Protein AF-A0A956CQ37-F1 (afdb_monomer)

Radius of gyration: 19.85 Å; Cα contacts (8 Å, |Δi|>4): 697; chains: 1; bounding box: 48×37×59 Å

Nearest PDB structures (foldseek):
  6czt-assembly1_A  TM=6.271E-01  e=1.672E-01  Pseudomonas aeruginosa PAO1
  7p20-assembly1_A  TM=7.559E-01  e=1.426E+00  Juniperus ashei
  7pmw-assembly1_A  TM=6.276E-01  e=2.369E+00  Homo sapiens
  5a9d-assembly1_B  TM=5.301E-01  e=2.652E+00  Mus musculus
  6lsd-assembly1_A  TM=3.015E-01  e=2.968E+00  Homo sapiens

pLDDT: mean 85.2, std 11.0, range [43.44, 96.75]

Foldseek 3Di:
DQVVLQFQDWDKWKKWKWWKWFAADVLLADPVPAPDTLIWIWIWTDAQFKIKIATGAQSALAFSLKMWMDGPPAAIWIQAPVAIDGDDALCLLQVSFLHDDDPVLQFDKDFAFDDLVQQAGRQLVLLSVSCSNSSHGSVVCCVVCVSHHHTQWMDGQRMIIGTPDIDIDIGGSNVGDRDRPDRDDHDDGCLPDWSDDLVSQLVLDDDDPPFDWFKEKEFECDRTWKFKAWNSHGTHIARHGGIDIGTNHGWFKIFIFIATSNNHGQGRTDIDTPVDYYYRD

Mean predicted aligned error: 6.73 Å

Solvent-accessible surface area (backbone atoms only — not comparable to full-atom values): 14679 Å² total; per-residue (Å²): 130,50,68,93,27,67,46,72,58,73,37,74,28,39,40,33,32,25,47,32,36,53,51,73,56,70,85,50,32,63,77,91,73,42,95,58,72,44,51,24,40,39,39,33,44,34,34,91,55,28,31,33,37,36,41,37,57,59,50,50,86,56,47,57,59,25,36,40,23,34,29,79,90,49,52,43,23,41,27,47,98,92,41,39,38,79,31,60,87,28,42,48,25,21,67,64,30,50,31,88,73,54,79,94,63,49,35,62,76,49,73,39,62,43,59,78,95,51,35,56,64,53,8,52,59,54,36,32,51,54,21,21,52,37,44,33,58,46,71,81,42,38,84,71,18,69,68,26,8,57,54,41,31,39,32,46,43,31,37,36,34,37,54,76,45,78,42,85,46,71,40,43,30,45,77,45,42,58,45,49,71,82,53,72,80,84,51,87,56,70,83,79,58,54,48,50,54,60,70,54,45,47,57,77,50,96,69,65,98,82,60,57,65,26,38,38,41,38,33,27,70,36,77,36,25,32,36,38,24,52,64,40,28,68,38,36,65,30,50,49,68,33,69,50,76,50,64,48,31,53,54,44,78,42,41,41,25,28,24,31,76,44,57,50,72,62,33,72,56,40,84,45,51,31,60,38,77,47,76,40,100

Sequence (281 aa):
IDDAYAGDHPVPVRRLVYRVTLHMPPGFGDA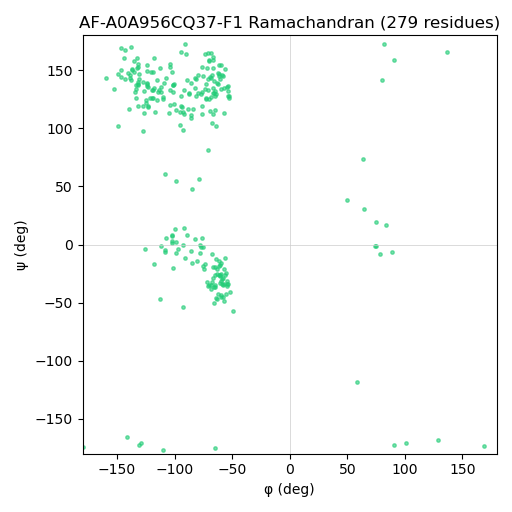AGSLTRATAELYIDVSDERLRARFDGPGWPVSAANQVRIGSRTGAYVFDAMGGRPYAAGQLASWFFGGSVKARHLPPLGVVPPPDAERSGPGALVCALLAEWAGQPREALAHRCDRGGSPLRFRIGPWRGERTADVAEQLPRHELRADHLEPPIRTPSPRDALIVTHTTLARLRKTRADAEFGALDAKNATDARALLTINGTPVRWLDPGEGAVISGLPKGGYSIGAMRPFGNPVRPPRYVVVPGAFVID

Secondary structure (DSSP, 8-state):
--GGG-S--EEEEEEEEEEEEE---GGG--TTT-S---EEEEEEEE-SSEEEEEEESTTSSS-TT-EEEEESSS-EEEEETTEEEEE-TT-HHHHHHTSPPPGGGPPPEEEEPPPGGG--SSHHHHHHHHHHHTT--THHHHHHHTT-S--SEEEETTEEEEEEEEEEEEEEGGGG--SSSSPPP-----TT--SS-HHHHHHSS---TTPPEEEEEEEE-SSS-EEEEETTEEEEEE-TT-EEEEEEEESEEEEEEEE-TTS-EEEEEEEEEESEEEEE-

Structure (mmCIF, N/CA/C/O backbone):
data_AF-A0A956CQ37-F1
#
_entry.id   AF-A0A956CQ37-F1
#
loop_
_atom_site.group_PDB
_atom_site.id
_atom_site.type_symbol
_atom_site.label_atom_id
_atom_site.label_alt_id
_atom_site.label_comp_id
_atom_site.label_asym_id
_atom_site.label_entity_id
_atom_site.label_seq_id
_atom_site.pdbx_PDB_ins_code
_atom_site.Cartn_x
_atom_site.Cartn_y
_atom_site.Cartn_z
_atom_site.occupancy
_atom_site.B_iso_or_equiv
_atom_site.auth_seq_id
_atom_site.auth_comp_id
_atom_site.auth_asym_id
_atom_site.auth_atom_id
_atom_site.pdbx_PDB_model_num
ATOM 1 N N . ILE A 1 1 ? -0.971 7.699 -25.957 1.00 70.56 1 ILE A N 1
ATOM 2 C CA . ILE A 1 1 ? -1.440 6.371 -26.401 1.00 70.56 1 ILE A CA 1
ATOM 3 C C . ILE A 1 1 ? -0.174 5.575 -26.706 1.00 70.56 1 ILE A C 1
ATOM 5 O O . ILE A 1 1 ? 0.678 6.119 -27.397 1.00 70.56 1 ILE A O 1
ATOM 9 N N . ASP A 1 2 ? 0.029 4.418 -26.071 1.00 76.38 2 ASP A N 1
ATOM 10 C CA . ASP A 1 2 ? 1.270 3.616 -26.105 1.00 76.38 2 ASP A CA 1
ATOM 11 C C . ASP A 1 2 ? 1.154 2.460 -27.121 1.00 76.38 2 ASP A C 1
ATOM 13 O O . ASP A 1 2 ? 1.346 1.293 -26.783 1.00 76.38 2 ASP A O 1
ATOM 17 N N . ASP A 1 3 ? 0.815 2.781 -28.377 1.00 78.81 3 ASP A N 1
ATOM 18 C CA . ASP A 1 3 ? 0.536 1.792 -29.440 1.00 78.81 3 ASP A CA 1
ATOM 19 C C . ASP A 1 3 ? 1.728 0.876 -29.739 1.00 78.81 3 ASP A C 1
ATOM 21 O O . ASP A 1 3 ? 1.560 -0.276 -30.137 1.00 78.81 3 ASP A O 1
ATOM 25 N N . ALA A 1 4 ? 2.950 1.352 -29.473 1.00 80.50 4 ALA A N 1
ATOM 26 C CA . ALA A 1 4 ? 4.163 0.548 -29.582 1.00 80.50 4 ALA A CA 1
ATOM 27 C C . ALA A 1 4 ? 4.099 -0.720 -28.715 1.00 80.50 4 ALA A C 1
ATOM 29 O O . ALA A 1 4 ? 4.753 -1.713 -29.038 1.00 80.50 4 ALA A O 1
ATOM 30 N N . TYR A 1 5 ? 3.313 -0.699 -27.636 1.00 81.38 5 TYR A N 1
ATOM 31 C CA . TYR A 1 5 ? 3.144 -1.810 -26.713 1.00 81.38 5 TYR A CA 1
ATOM 32 C C . TYR A 1 5 ? 1.837 -2.594 -26.914 1.00 81.38 5 TYR A C 1
ATOM 34 O O . TYR A 1 5 ? 1.584 -3.490 -26.130 1.00 81.38 5 TYR A O 1
ATOM 42 N N . ALA A 1 6 ? 1.037 -2.351 -27.958 1.00 81.50 6 ALA A N 1
ATOM 43 C CA . ALA A 1 6 ? -0.265 -3.015 -28.148 1.00 81.50 6 ALA A CA 1
ATOM 44 C C . ALA A 1 6 ? -0.209 -4.489 -28.627 1.00 81.50 6 ALA A C 1
ATOM 46 O O . ALA A 1 6 ? -1.250 -5.114 -28.799 1.00 81.50 6 ALA A O 1
ATOM 47 N N . GLY A 1 7 ? 0.981 -5.043 -28.881 1.00 82.88 7 GLY A N 1
ATOM 48 C CA . GLY A 1 7 ? 1.153 -6.398 -29.427 1.00 82.88 7 GLY A CA 1
ATOM 49 C C . GLY A 1 7 ? 1.266 -7.512 -28.378 1.00 82.88 7 GLY A C 1
ATOM 50 O O . GLY A 1 7 ? 1.583 -7.266 -27.215 1.00 82.88 7 GLY A O 1
ATOM 51 N N . ASP A 1 8 ? 1.090 -8.758 -28.822 1.00 86.81 8 ASP A N 1
ATOM 52 C CA . ASP A 1 8 ? 1.211 -9.968 -27.986 1.00 86.81 8 ASP A CA 1
ATOM 53 C C . ASP A 1 8 ? 2.606 -10.594 -27.990 1.00 86.81 8 ASP A C 1
ATOM 55 O O . ASP A 1 8 ? 2.841 -11.610 -27.334 1.00 86.81 8 ASP A O 1
ATOM 59 N N . HIS A 1 9 ? 3.554 -10.020 -28.732 1.00 89.56 9 HIS A N 1
ATOM 60 C CA . HIS A 1 9 ? 4.891 -10.592 -28.804 1.00 89.56 9 HIS A CA 1
ATOM 61 C C . HIS A 1 9 ? 5.559 -10.597 -27.423 1.00 89.56 9 HIS A C 1
ATOM 63 O O . HIS A 1 9 ? 5.440 -9.619 -26.677 1.00 89.56 9 HIS A O 1
ATOM 69 N N . PRO A 1 10 ? 6.258 -11.692 -27.077 1.00 91.88 10 PRO A N 1
ATOM 70 C CA . PRO A 1 10 ? 6.888 -11.830 -25.778 1.00 91.88 10 PRO A CA 1
ATOM 71 C C . PRO A 1 10 ? 8.030 -10.822 -25.626 1.00 91.88 10 PRO A C 1
ATOM 73 O O . PRO A 1 10 ? 8.848 -10.639 -26.531 1.00 91.88 10 PRO A O 1
ATOM 76 N N . VAL A 1 11 ? 8.077 -10.172 -24.467 1.00 92.31 11 VAL A N 1
ATOM 77 C CA . VAL A 1 11 ? 9.128 -9.237 -24.068 1.00 92.31 11 VAL A CA 1
ATOM 78 C C . VAL A 1 11 ? 9.808 -9.769 -22.810 1.00 92.31 11 VAL A C 1
ATOM 80 O O . VAL A 1 11 ? 9.109 -10.139 -21.858 1.00 92.31 11 VAL A O 1
ATOM 83 N N . PRO A 1 12 ? 11.154 -9.782 -22.770 1.00 92.75 12 PRO A N 1
ATOM 84 C CA . PRO A 1 12 ? 11.876 -10.205 -21.585 1.00 92.75 12 PRO A CA 1
ATOM 85 C C . PRO A 1 12 ? 11.625 -9.222 -20.442 1.00 92.75 12 PRO A C 1
ATOM 87 O O . PRO A 1 12 ? 11.778 -8.007 -20.589 1.00 92.75 12 PRO A O 1
ATOM 90 N N . VAL A 1 13 ? 11.271 -9.764 -19.283 1.00 93.88 13 VAL A N 1
ATOM 91 C CA . VAL A 1 13 ? 11.070 -9.007 -18.050 1.00 93.88 13 VAL A CA 1
ATOM 92 C C . VAL A 1 13 ? 11.787 -9.667 -16.882 1.00 93.88 13 VAL A C 1
ATOM 94 O O . VAL A 1 13 ? 12.090 -10.862 -16.884 1.00 93.88 13 VAL A O 1
ATOM 97 N N . ARG A 1 14 ? 12.018 -8.879 -15.838 1.00 93.62 14 ARG A N 1
ATOM 98 C CA . ARG A 1 14 ? 12.311 -9.367 -14.494 1.00 93.62 14 ARG A CA 1
ATOM 99 C C . ARG A 1 14 ? 11.037 -9.272 -13.666 1.00 93.62 14 ARG A C 1
ATOM 101 O O . ARG A 1 14 ? 10.493 -8.180 -13.503 1.00 93.62 14 ARG A O 1
ATOM 108 N N . ARG A 1 15 ? 10.568 -10.399 -13.138 1.00 95.06 15 ARG A N 1
ATOM 109 C CA . ARG A 1 15 ? 9.509 -10.455 -12.131 1.00 95.06 15 ARG A CA 1
ATOM 110 C C . ARG A 1 15 ? 10.139 -10.435 -10.747 1.00 95.06 15 ARG A C 1
ATOM 112 O O . ARG A 1 15 ? 10.787 -11.391 -10.326 1.00 95.06 15 ARG A O 1
ATOM 119 N N . LEU A 1 16 ? 9.920 -9.342 -10.035 1.00 95.25 16 LEU A N 1
ATOM 120 C CA . LEU A 1 16 ? 10.337 -9.155 -8.655 1.00 95.25 16 LEU A CA 1
ATOM 121 C C . LEU A 1 16 ? 9.138 -9.379 -7.743 1.00 95.25 16 LEU A C 1
ATOM 123 O O . LEU A 1 16 ? 8.044 -8.879 -8.013 1.00 95.25 16 LEU A O 1
ATOM 127 N N . VAL A 1 17 ? 9.363 -10.064 -6.630 1.00 96.25 17 VAL A N 1
ATOM 128 C CA . VAL A 1 17 ? 8.378 -10.167 -5.552 1.00 96.25 17 VAL A CA 1
ATOM 129 C C . VAL A 1 17 ? 8.994 -9.582 -4.298 1.00 96.25 17 VAL A C 1
ATOM 131 O O . VAL A 1 17 ? 10.086 -9.979 -3.890 1.00 96.25 17 VAL A O 1
ATOM 134 N N . TYR A 1 18 ? 8.296 -8.625 -3.696 1.00 96.69 18 TYR A N 1
ATOM 135 C CA . TYR A 1 18 ? 8.637 -8.090 -2.388 1.00 96.69 18 TYR A CA 1
ATOM 136 C C . TYR A 1 18 ? 7.596 -8.526 -1.373 1.00 96.69 18 TYR A C 1
ATOM 138 O O . TYR A 1 18 ? 6.414 -8.216 -1.519 1.00 96.69 18 TYR A O 1
ATOM 146 N N . ARG A 1 19 ? 8.046 -9.155 -0.289 1.00 95.56 19 ARG A N 1
ATOM 147 C CA . ARG A 1 19 ? 7.241 -9.267 0.922 1.00 95.56 19 ARG A CA 1
ATOM 148 C C . ARG A 1 19 ? 7.274 -7.926 1.632 1.00 95.56 19 ARG A C 1
ATOM 150 O O . ARG A 1 19 ? 8.337 -7.454 2.034 1.00 95.56 19 ARG A O 1
ATOM 157 N N . VAL A 1 20 ? 6.112 -7.316 1.800 1.00 93.88 20 VAL A N 1
ATOM 158 C CA . VAL A 1 20 ? 5.967 -6.008 2.427 1.00 93.88 20 VAL A CA 1
ATOM 159 C C . VAL A 1 20 ? 5.295 -6.158 3.778 1.00 93.88 20 VAL A C 1
ATOM 161 O O . VAL A 1 20 ? 4.227 -6.744 3.902 1.00 93.88 20 VAL A O 1
ATOM 164 N N . THR A 1 21 ? 5.935 -5.615 4.806 1.00 90.88 21 THR A N 1
ATOM 165 C CA . THR A 1 21 ? 5.446 -5.626 6.183 1.00 90.88 21 THR A CA 1
ATOM 166 C C . THR A 1 21 ? 5.145 -4.206 6.634 1.00 90.88 21 THR A C 1
ATOM 168 O O . THR A 1 21 ? 5.987 -3.313 6.499 1.00 90.88 21 THR A O 1
ATOM 171 N N . LEU A 1 22 ? 3.966 -4.001 7.218 1.00 88.12 22 LEU A N 1
ATOM 172 C CA . LEU A 1 22 ? 3.623 -2.762 7.901 1.00 88.12 22 LEU A CA 1
ATOM 173 C C . LEU A 1 22 ? 4.140 -2.793 9.345 1.00 88.12 22 LEU A C 1
ATOM 175 O O . LEU A 1 22 ? 3.705 -3.611 10.158 1.00 88.12 22 LEU A O 1
ATOM 179 N N . HIS A 1 23 ? 5.054 -1.885 9.679 1.00 86.56 23 HIS A N 1
ATOM 180 C CA . HIS A 1 23 ? 5.556 -1.718 11.039 1.00 86.56 23 HIS A CA 1
ATOM 181 C C . HIS A 1 23 ? 4.797 -0.613 11.766 1.00 86.56 23 HIS A C 1
ATOM 183 O O . HIS A 1 23 ? 4.917 0.563 11.426 1.00 86.56 23 HIS A O 1
ATOM 189 N N . MET A 1 24 ? 4.059 -0.997 12.805 1.00 83.44 24 MET A N 1
ATOM 190 C CA . MET A 1 24 ? 3.331 -0.050 13.643 1.00 83.44 24 MET A CA 1
ATOM 191 C C . MET A 1 24 ? 4.303 0.851 14.422 1.00 83.44 24 MET A C 1
ATOM 193 O O . MET A 1 24 ? 5.240 0.335 15.040 1.00 83.44 24 MET A O 1
ATOM 197 N N . PRO A 1 25 ? 4.113 2.184 14.407 1.00 79.81 25 PRO A N 1
ATOM 198 C CA . PRO A 1 25 ? 4.884 3.086 15.255 1.00 79.81 25 PRO A CA 1
ATOM 199 C C . PRO A 1 25 ? 4.646 2.788 16.748 1.00 79.81 25 PRO A C 1
ATOM 201 O O . PRO A 1 25 ? 3.511 2.471 17.110 1.00 79.81 25 PRO A O 1
ATOM 204 N N . PRO A 1 26 ? 5.649 2.966 17.634 1.00 74.06 26 PRO A N 1
ATOM 205 C CA . PRO A 1 26 ? 5.532 2.619 19.058 1.00 74.06 26 PRO A CA 1
ATOM 206 C C . PRO A 1 26 ? 4.335 3.262 19.772 1.00 74.06 26 PRO A C 1
ATOM 208 O O . PRO A 1 26 ? 3.710 2.647 20.628 1.00 74.06 26 PRO A O 1
ATOM 211 N N . GLY A 1 27 ? 3.962 4.485 19.377 1.00 75.56 27 GLY A N 1
ATOM 212 C CA . GLY A 1 27 ? 2.825 5.211 19.953 1.00 75.56 27 GLY A CA 1
ATOM 213 C C . GLY A 1 27 ? 1.447 4.604 19.666 1.00 75.56 27 GLY A C 1
ATOM 214 O O . GLY A 1 27 ? 0.471 5.068 20.244 1.00 75.56 27 GLY A O 1
ATOM 215 N N . PHE A 1 28 ? 1.347 3.591 18.797 1.00 73.56 28 PHE A N 1
ATOM 216 C CA . PHE A 1 28 ? 0.102 2.872 18.513 1.00 73.56 28 PHE A CA 1
ATOM 217 C C . PHE A 1 28 ? -0.022 1.542 19.264 1.00 73.56 28 PHE A C 1
ATOM 219 O O . PHE A 1 28 ? -1.096 0.950 19.243 1.00 73.56 28 PHE A O 1
ATOM 226 N N . GLY A 1 29 ? 1.025 1.100 19.966 1.00 59.94 29 GLY A N 1
ATOM 227 C CA . GLY A 1 29 ? 1.031 -0.130 20.756 1.00 59.94 29 GLY A CA 1
ATOM 228 C C . GLY A 1 29 ? 2.316 -0.940 20.582 1.00 59.94 29 GLY A C 1
ATOM 229 O O . GLY A 1 29 ? 3.103 -0.711 19.661 1.00 59.94 29 GLY A O 1
ATOM 230 N N . ASP A 1 30 ? 2.522 -1.896 21.486 1.00 48.31 30 ASP A N 1
ATOM 231 C CA . ASP A 1 30 ? 3.749 -2.685 21.549 1.00 48.31 30 ASP A CA 1
ATOM 232 C C . ASP A 1 30 ? 3.790 -3.759 20.453 1.00 48.31 30 ASP A C 1
ATOM 234 O O . ASP A 1 30 ? 3.058 -4.754 20.474 1.00 48.31 30 ASP A O 1
ATOM 238 N N . ALA A 1 31 ? 4.706 -3.593 19.497 1.00 46.50 31 ALA A N 1
ATOM 239 C CA . ALA A 1 31 ? 4.951 -4.555 18.422 1.00 46.50 31 ALA A CA 1
ATOM 240 C C . ALA A 1 31 ? 5.382 -5.948 18.931 1.00 46.50 31 ALA A C 1
ATOM 242 O O . ALA A 1 31 ? 5.329 -6.913 18.168 1.00 46.50 31 ALA A O 1
ATOM 243 N N . ALA A 1 32 ? 5.799 -6.059 20.199 1.00 43.44 32 ALA A N 1
ATOM 244 C CA . ALA A 1 32 ? 6.182 -7.314 20.845 1.00 43.44 32 ALA A CA 1
ATOM 245 C C . ALA A 1 32 ? 4.981 -8.215 21.204 1.00 43.44 32 ALA A C 1
ATOM 247 O O . ALA A 1 32 ? 5.158 -9.423 21.339 1.00 43.44 32 ALA A O 1
ATOM 248 N N . GLY A 1 33 ? 3.770 -7.650 21.319 1.00 46.22 33 GLY A N 1
ATOM 249 C CA . GLY A 1 33 ? 2.533 -8.378 21.641 1.00 46.22 33 GLY A CA 1
ATOM 250 C C . GLY A 1 33 ? 1.505 -8.446 20.505 1.00 46.22 33 GLY A C 1
ATOM 251 O O . GLY A 1 33 ? 0.450 -9.054 20.679 1.00 46.22 33 GLY A O 1
ATOM 252 N N . SER A 1 34 ? 1.785 -7.829 19.350 1.00 52.72 34 SER A N 1
ATOM 253 C CA . SER A 1 34 ? 0.885 -7.866 18.192 1.00 52.72 34 SER A CA 1
ATOM 254 C C . SER A 1 34 ? 0.769 -9.292 17.654 1.00 52.72 34 SER A C 1
ATOM 256 O O . SER A 1 34 ? 1.741 -9.846 17.139 1.00 52.72 34 SER A O 1
ATOM 258 N N . LEU A 1 35 ? -0.434 -9.868 17.725 1.00 55.19 35 LEU A N 1
ATOM 259 C CA . LEU A 1 35 ? -0.737 -11.226 17.249 1.00 55.19 35 LEU A CA 1
ATOM 260 C C . LEU A 1 35 ? -0.478 -11.412 15.743 1.00 55.19 35 LEU A C 1
ATOM 262 O O . LEU A 1 35 ? -0.371 -12.544 15.278 1.00 55.19 35 LEU A O 1
ATOM 266 N N . THR A 1 36 ? -0.366 -10.319 14.978 1.00 58.69 36 THR A N 1
ATOM 267 C CA . THR A 1 36 ? -0.124 -10.372 13.531 1.00 58.69 36 THR A CA 1
ATOM 268 C C . THR A 1 36 ? 0.598 -9.116 13.055 1.00 58.69 36 THR A C 1
ATOM 270 O O . THR A 1 36 ? 0.210 -7.999 13.397 1.00 58.69 36 THR A O 1
ATOM 273 N N . ARG A 1 37 ? 1.640 -9.268 12.233 1.00 67.00 37 ARG A N 1
ATOM 274 C CA . ARG A 1 37 ? 2.131 -8.164 11.397 1.00 67.00 37 ARG A CA 1
ATOM 275 C C . ARG A 1 37 ? 1.337 -8.201 10.099 1.00 67.00 37 ARG A C 1
ATOM 277 O O . ARG A 1 37 ? 1.237 -9.266 9.500 1.00 67.00 37 ARG A O 1
ATOM 284 N N . ALA A 1 38 ? 0.776 -7.072 9.675 1.00 72.25 38 ALA A N 1
ATOM 285 C CA . ALA A 1 38 ? 0.127 -7.001 8.373 1.00 72.25 38 ALA A CA 1
ATOM 286 C C . ALA A 1 38 ? 1.205 -7.143 7.292 1.00 72.25 38 ALA A C 1
ATOM 288 O O . ALA A 1 38 ? 2.009 -6.232 7.074 1.00 72.25 38 ALA A O 1
ATOM 289 N N . THR A 1 39 ? 1.251 -8.324 6.683 1.00 80.69 39 THR A N 1
ATOM 290 C CA . THR A 1 39 ? 2.132 -8.652 5.568 1.00 80.69 39 THR A CA 1
ATOM 291 C C . THR A 1 39 ? 1.325 -8.752 4.288 1.00 80.69 39 THR A C 1
ATOM 293 O O . THR A 1 39 ? 0.198 -9.246 4.293 1.00 80.69 39 THR A O 1
ATOM 296 N N . ALA A 1 40 ? 1.921 -8.295 3.203 1.00 87.94 40 ALA A N 1
ATOM 297 C CA . ALA A 1 40 ? 1.348 -8.287 1.873 1.00 87.94 40 ALA A CA 1
ATOM 298 C C . ALA A 1 40 ? 2.474 -8.501 0.853 1.00 87.94 40 ALA A C 1
ATOM 300 O O . ALA A 1 40 ? 3.655 -8.443 1.207 1.00 87.94 40 ALA A O 1
ATOM 301 N N . GLU A 1 41 ? 2.132 -8.742 -0.402 1.00 93.31 41 GLU A N 1
ATOM 302 C CA . GLU A 1 41 ? 3.100 -8.930 -1.477 1.00 93.31 41 GLU A CA 1
ATOM 303 C C . GLU A 1 41 ? 2.972 -7.813 -2.510 1.00 93.31 41 GLU A C 1
ATOM 305 O O . GLU A 1 41 ? 1.883 -7.315 -2.801 1.00 93.31 41 GLU A O 1
ATOM 310 N N . LEU A 1 42 ? 4.115 -7.375 -3.027 1.00 95.25 42 LEU A N 1
ATOM 311 C CA . LEU A 1 42 ? 4.217 -6.449 -4.146 1.00 95.25 42 LEU A CA 1
ATOM 312 C C . LEU A 1 42 ? 4.910 -7.179 -5.289 1.00 95.25 42 LEU A C 1
ATOM 314 O O . LEU A 1 42 ? 6.092 -7.518 -5.194 1.00 95.25 42 LEU A O 1
ATOM 318 N N . TYR A 1 43 ? 4.166 -7.389 -6.364 1.00 95.56 43 TYR A N 1
ATOM 319 C CA . TYR A 1 43 ? 4.652 -7.986 -7.597 1.00 95.56 43 TYR A CA 1
ATOM 320 C C . TYR A 1 43 ? 5.050 -6.874 -8.555 1.00 95.56 43 TYR A C 1
ATOM 322 O O . TYR A 1 43 ? 4.249 -5.978 -8.815 1.00 95.56 43 TYR A O 1
ATOM 330 N N . ILE A 1 44 ? 6.267 -6.929 -9.084 1.00 95.88 44 ILE A N 1
ATOM 331 C CA . ILE A 1 44 ? 6.776 -5.956 -10.047 1.00 95.88 44 ILE A CA 1
ATOM 332 C C . ILE A 1 44 ? 7.278 -6.709 -11.272 1.00 95.88 44 ILE A C 1
ATOM 334 O O . ILE A 1 44 ? 8.281 -7.409 -11.195 1.00 95.88 44 ILE A O 1
ATOM 338 N N . ASP A 1 45 ? 6.606 -6.529 -12.402 1.00 95.25 45 ASP A N 1
ATOM 339 C CA . ASP A 1 45 ? 7.103 -6.945 -13.708 1.00 95.25 45 ASP A CA 1
ATOM 340 C C . ASP A 1 45 ? 7.820 -5.745 -14.334 1.00 95.25 45 ASP A C 1
ATOM 342 O O . ASP A 1 45 ? 7.212 -4.689 -14.524 1.00 95.25 45 ASP A O 1
ATOM 346 N N . VAL A 1 46 ? 9.116 -5.868 -14.613 1.00 94.12 46 VAL A N 1
ATOM 347 C CA . VAL A 1 46 ? 9.926 -4.744 -15.092 1.00 94.12 46 VAL A CA 1
ATOM 348 C C . VAL A 1 46 ? 10.815 -5.140 -16.273 1.00 94.12 46 VAL A C 1
ATOM 350 O O . VAL A 1 46 ? 11.519 -6.145 -16.245 1.00 94.12 46 VAL A O 1
ATOM 353 N N . SER A 1 47 ? 10.763 -4.321 -17.316 1.00 91.31 47 SER A N 1
ATOM 354 C CA . SER A 1 47 ? 11.655 -4.319 -18.483 1.00 91.31 47 SER A CA 1
ATOM 355 C C . SER A 1 47 ? 12.547 -3.075 -18.435 1.00 91.31 47 SER A C 1
ATOM 357 O O . SER A 1 47 ? 12.436 -2.276 -17.508 1.00 91.31 47 SER A O 1
ATOM 359 N N . ASP A 1 48 ? 13.384 -2.847 -19.443 1.00 86.12 48 ASP A N 1
ATOM 360 C CA . ASP A 1 48 ? 14.246 -1.657 -19.485 1.00 86.12 48 ASP A CA 1
ATOM 361 C C . ASP A 1 48 ? 13.463 -0.335 -19.595 1.00 86.12 48 ASP A C 1
ATOM 363 O O . ASP A 1 48 ? 13.924 0.712 -19.139 1.00 86.12 48 ASP A O 1
ATOM 367 N N . GLU A 1 49 ? 12.255 -0.365 -20.166 1.00 88.12 49 GLU A N 1
ATOM 368 C CA . GLU A 1 49 ? 11.475 0.849 -20.443 1.00 88.12 49 GLU A CA 1
ATOM 369 C C . GLU A 1 49 ? 10.137 0.940 -19.709 1.00 88.12 49 GLU A C 1
ATOM 371 O O . GLU A 1 49 ? 9.524 2.017 -19.686 1.00 88.12 49 GLU A O 1
ATOM 376 N N . ARG A 1 50 ? 9.639 -0.179 -19.179 1.00 91.56 50 ARG A N 1
ATOM 377 C CA . ARG A 1 50 ? 8.295 -0.292 -18.606 1.00 91.56 50 ARG A CA 1
ATOM 378 C C . ARG A 1 50 ? 8.305 -1.106 -17.330 1.00 91.56 50 ARG A C 1
ATOM 380 O O . ARG A 1 50 ? 8.996 -2.118 -17.234 1.00 91.56 50 ARG A O 1
ATOM 387 N N . LEU A 1 51 ? 7.472 -0.685 -16.391 1.00 93.19 51 LEU A N 1
ATOM 388 C CA . LEU A 1 51 ? 7.221 -1.368 -15.136 1.00 93.19 51 LEU A CA 1
ATOM 389 C C . LEU A 1 51 ? 5.717 -1.482 -14.907 1.00 93.19 51 LEU A C 1
ATOM 391 O O . LEU A 1 51 ? 4.987 -0.502 -15.067 1.00 93.19 51 LEU A O 1
ATOM 395 N N . ARG A 1 52 ? 5.276 -2.651 -14.445 1.00 93.69 52 ARG A N 1
ATOM 396 C CA . ARG A 1 52 ? 3.941 -2.899 -13.901 1.00 93.69 52 ARG A CA 1
ATOM 397 C C . ARG A 1 52 ? 4.061 -3.413 -12.471 1.00 93.69 52 ARG A C 1
ATOM 399 O O . ARG A 1 52 ? 4.725 -4.413 -12.230 1.00 93.69 52 ARG A O 1
ATOM 406 N N . ALA A 1 53 ? 3.376 -2.763 -11.539 1.00 94.75 53 ALA A N 1
ATOM 407 C CA . ALA A 1 53 ? 3.273 -3.173 -10.147 1.00 94.75 53 ALA A CA 1
ATOM 408 C C . ALA A 1 53 ? 1.845 -3.617 -9.804 1.00 94.75 53 ALA A C 1
ATOM 410 O O . ALA A 1 53 ? 0.874 -2.946 -10.167 1.00 94.75 53 ALA A O 1
ATOM 411 N N . ARG A 1 54 ? 1.728 -4.735 -9.084 1.00 92.88 54 ARG A N 1
ATOM 412 C CA . ARG A 1 54 ? 0.473 -5.302 -8.574 1.00 92.88 54 ARG A CA 1
ATOM 413 C C . ARG A 1 54 ? 0.598 -5.545 -7.075 1.00 92.88 54 ARG A C 1
ATOM 415 O O . ARG A 1 54 ? 1.642 -5.983 -6.592 1.00 92.88 54 ARG A O 1
ATOM 422 N N . PHE A 1 55 ? -0.473 -5.255 -6.357 1.00 90.69 55 PHE A N 1
ATOM 423 C CA . PHE A 1 55 ? -0.551 -5.374 -4.907 1.00 90.69 55 PHE A CA 1
ATOM 424 C C . PHE A 1 55 ? -1.304 -6.658 -4.584 1.00 90.69 55 PHE A C 1
ATOM 426 O O . PHE A 1 55 ? -2.294 -6.948 -5.241 1.00 90.69 55 PHE A O 1
ATOM 433 N N . ASP A 1 56 ? -0.856 -7.433 -3.607 1.00 88.38 56 ASP A N 1
ATOM 434 C CA . ASP A 1 56 ? -1.576 -8.626 -3.169 1.00 88.38 56 ASP A CA 1
ATOM 435 C C . ASP A 1 56 ? -1.561 -8.767 -1.647 1.00 88.38 56 ASP A C 1
ATOM 437 O O . ASP A 1 56 ? -0.591 -8.411 -0.980 1.00 88.38 56 ASP A O 1
ATOM 441 N N . GLY A 1 57 ? -2.651 -9.289 -1.097 1.00 84.06 57 GLY A N 1
ATOM 442 C CA . GLY A 1 57 ? -2.845 -9.476 0.334 1.00 84.06 57 GLY A CA 1
ATOM 443 C C . GLY A 1 57 ? -3.504 -8.291 1.060 1.00 84.06 57 GLY A C 1
ATOM 444 O O . GLY A 1 57 ? -3.477 -7.145 0.605 1.00 84.06 57 GLY A O 1
ATOM 445 N N . PRO A 1 58 ? -4.096 -8.556 2.237 1.00 78.06 58 PRO A N 1
ATOM 446 C CA . PRO A 1 58 ? -5.002 -7.631 2.917 1.00 78.06 58 PRO A CA 1
ATOM 447 C C . PRO A 1 58 ? -4.279 -6.490 3.647 1.00 78.06 58 PRO A C 1
ATOM 449 O O . PRO A 1 58 ? -4.919 -5.576 4.152 1.00 78.06 58 PRO A O 1
ATOM 452 N N . GLY A 1 59 ? -2.944 -6.525 3.725 1.00 82.38 59 GLY A N 1
ATOM 453 C CA . GLY A 1 59 ? -2.169 -5.463 4.363 1.00 82.38 59 GLY A CA 1
ATOM 454 C C . GLY A 1 59 ? -2.247 -4.133 3.615 1.00 82.38 59 GLY A C 1
ATOM 455 O O . GLY A 1 59 ? -2.156 -3.087 4.254 1.00 82.38 59 GLY A O 1
ATOM 456 N N . TRP A 1 60 ? -2.441 -4.148 2.294 1.00 87.56 60 TRP A N 1
ATOM 457 C CA . TRP A 1 60 ? -2.430 -2.944 1.467 1.00 87.56 60 TRP A CA 1
ATOM 458 C C . TRP A 1 60 ? -3.631 -2.015 1.718 1.00 87.56 60 TRP A C 1
ATOM 460 O O . TRP A 1 60 ? -4.750 -2.488 1.887 1.00 87.56 60 TRP A O 1
ATOM 470 N N . PRO A 1 61 ? -3.443 -0.682 1.645 1.00 85.44 61 PRO A N 1
ATOM 471 C CA . PRO A 1 61 ? -4.540 0.288 1.620 1.00 85.44 61 PRO A CA 1
ATOM 472 C C . PRO A 1 61 ? -5.243 0.363 0.256 1.00 85.44 61 PRO A C 1
ATOM 474 O O . PRO A 1 61 ? -6.055 1.253 0.020 1.00 85.44 61 PRO A O 1
ATOM 477 N N . VAL A 1 62 ? -4.875 -0.514 -0.676 1.00 84.88 62 VAL A N 1
ATOM 478 C CA . VAL A 1 62 ? -5.365 -0.565 -2.050 1.00 84.88 62 VAL A CA 1
ATOM 479 C C . VAL A 1 62 ? -5.756 -2.001 -2.375 1.00 84.88 62 VAL A C 1
ATOM 481 O O . VAL A 1 62 ? -5.220 -2.943 -1.797 1.00 84.88 62 VAL A O 1
ATOM 484 N N . SER A 1 63 ? -6.700 -2.167 -3.297 1.00 79.25 63 SER A N 1
ATOM 485 C CA . SER A 1 63 ? -7.178 -3.487 -3.706 1.00 79.25 63 SER A CA 1
ATOM 486 C C . SER A 1 63 ? -6.107 -4.301 -4.422 1.00 79.25 63 SER A C 1
ATOM 488 O O . SER A 1 63 ? -5.309 -3.732 -5.168 1.00 79.25 63 SER A O 1
ATOM 490 N N . ALA A 1 64 ? -6.196 -5.629 -4.326 1.00 78.44 64 ALA A N 1
ATOM 491 C CA . ALA A 1 64 ? -5.393 -6.532 -5.143 1.00 78.44 64 ALA A CA 1
ATOM 492 C C . ALA A 1 64 ? -5.701 -6.453 -6.653 1.00 78.44 64 ALA A C 1
ATOM 494 O O . ALA A 1 64 ? -4.883 -6.821 -7.492 1.00 78.44 64 ALA A O 1
ATOM 495 N N . ALA A 1 65 ? -6.871 -5.919 -7.019 1.00 78.00 65 ALA A N 1
ATOM 496 C CA . ALA A 1 65 ? -7.211 -5.631 -8.411 1.00 78.00 65 ALA A CA 1
ATOM 497 C C . ALA A 1 65 ? -6.471 -4.399 -8.965 1.00 78.00 65 ALA A C 1
ATOM 499 O O . ALA A 1 65 ? -6.437 -4.192 -10.179 1.00 78.00 65 ALA A O 1
ATOM 500 N N . ASN A 1 66 ? -5.906 -3.560 -8.089 1.00 86.19 66 ASN A N 1
ATOM 501 C CA . ASN A 1 66 ? -5.291 -2.310 -8.499 1.00 86.19 66 ASN A CA 1
ATOM 502 C C . ASN A 1 66 ? -3.889 -2.540 -9.067 1.00 86.19 66 ASN A C 1
ATOM 504 O O . ASN A 1 66 ? -3.130 -3.391 -8.600 1.00 86.19 66 ASN A O 1
ATOM 508 N N . GLN A 1 67 ? -3.525 -1.723 -10.050 1.00 91.31 67 GLN A N 1
ATOM 509 C CA . GLN A 1 67 ? -2.225 -1.793 -10.708 1.00 91.31 67 GLN A CA 1
ATOM 510 C C . GLN A 1 67 ? -1.627 -0.403 -10.884 1.00 91.31 67 GLN A C 1
ATOM 512 O O . GLN A 1 67 ? -2.346 0.575 -11.098 1.00 91.31 67 GLN A O 1
ATOM 517 N N . VAL A 1 68 ? -0.299 -0.331 -10.836 1.00 93.38 68 VAL A N 1
ATOM 518 C CA . VAL A 1 68 ? 0.466 0.865 -11.200 1.00 93.38 68 VAL A CA 1
ATOM 519 C C . VAL A 1 68 ? 1.354 0.530 -12.384 1.00 93.38 68 VAL A C 1
ATOM 521 O O . VAL A 1 68 ? 2.022 -0.501 -12.379 1.00 93.38 68 VAL A O 1
ATOM 524 N N . ARG A 1 69 ? 1.389 1.398 -13.392 1.00 92.50 69 ARG A N 1
ATOM 525 C CA . ARG A 1 69 ? 2.294 1.265 -14.535 1.00 92.50 69 ARG A CA 1
ATOM 526 C C . ARG A 1 69 ? 3.143 2.517 -14.686 1.00 92.50 69 ARG A C 1
ATOM 528 O O . ARG A 1 69 ? 2.647 3.628 -14.515 1.00 92.50 69 ARG A O 1
ATOM 535 N N . ILE A 1 70 ? 4.427 2.338 -14.968 1.00 89.94 70 ILE A N 1
ATOM 536 C CA . ILE A 1 70 ? 5.400 3.424 -15.118 1.00 89.94 70 ILE A CA 1
ATOM 537 C C . ILE A 1 70 ? 6.212 3.175 -16.381 1.00 89.94 70 ILE A C 1
ATOM 539 O O . ILE A 1 70 ? 6.690 2.063 -16.606 1.00 89.94 70 ILE A O 1
ATOM 543 N N . GLY A 1 71 ? 6.395 4.218 -17.187 1.00 85.31 71 GLY A N 1
ATOM 544 C CA . GLY A 1 71 ? 7.385 4.229 -18.258 1.00 85.31 71 GLY A CA 1
ATOM 545 C C . GLY A 1 71 ? 8.610 5.060 -17.890 1.00 85.31 71 GLY A C 1
ATOM 546 O O . GLY A 1 71 ? 8.538 5.996 -17.090 1.00 85.31 71 GLY A O 1
ATOM 547 N N . SER A 1 72 ? 9.742 4.755 -18.519 1.00 78.31 72 SER A N 1
ATOM 548 C CA . SER A 1 72 ? 10.996 5.503 -18.340 1.00 78.31 72 SER A CA 1
ATOM 549 C C . SER A 1 72 ? 10.860 6.989 -18.689 1.00 78.31 72 SER A C 1
ATOM 551 O O . SER A 1 72 ? 11.449 7.837 -18.024 1.00 78.31 72 SER A O 1
ATOM 553 N N . ARG A 1 73 ? 10.036 7.308 -19.695 1.00 72.69 73 ARG A N 1
ATOM 554 C CA . ARG A 1 73 ? 9.779 8.676 -20.186 1.00 72.69 73 ARG A CA 1
ATOM 555 C C . ARG A 1 73 ? 8.394 9.221 -19.832 1.00 72.69 73 ARG A C 1
ATOM 557 O O . ARG A 1 73 ? 8.092 10.362 -20.163 1.00 72.69 73 ARG A O 1
ATOM 564 N N . THR A 1 74 ? 7.536 8.412 -19.213 1.00 70.94 74 THR A N 1
ATOM 565 C CA . THR A 1 74 ? 6.142 8.770 -18.915 1.00 70.94 74 THR A CA 1
ATOM 566 C C . THR A 1 74 ? 5.881 8.783 -17.412 1.00 70.94 74 THR A C 1
ATOM 568 O O . THR A 1 74 ? 6.643 8.221 -16.621 1.00 70.94 74 THR A O 1
ATOM 571 N N . GLY A 1 75 ? 4.812 9.472 -17.003 1.00 76.25 75 GLY A N 1
ATOM 572 C CA . GLY A 1 75 ? 4.358 9.529 -15.611 1.00 76.25 75 GLY A CA 1
ATOM 573 C C . GLY A 1 75 ? 3.893 8.171 -15.074 1.00 76.25 75 GLY A C 1
ATOM 574 O O . GLY A 1 75 ? 4.010 7.140 -15.737 1.00 76.25 75 GLY A O 1
ATOM 575 N N . ALA A 1 76 ? 3.376 8.166 -13.849 1.00 88.75 76 ALA A N 1
ATOM 576 C CA . ALA A 1 76 ? 2.733 6.981 -13.297 1.00 88.75 76 ALA A CA 1
ATOM 577 C C . ALA A 1 76 ? 1.280 6.896 -13.784 1.00 88.75 76 ALA A C 1
ATOM 579 O O . ALA A 1 76 ? 0.590 7.908 -13.886 1.00 88.75 76 ALA A O 1
ATOM 580 N N . TYR A 1 77 ? 0.803 5.687 -14.045 1.00 90.12 77 TYR A N 1
ATOM 581 C CA . TYR A 1 77 ? -0.590 5.398 -14.362 1.00 90.12 77 TYR A CA 1
ATOM 582 C C . TYR A 1 77 ? -1.141 4.468 -13.299 1.00 90.12 77 TYR A C 1
ATOM 584 O O . TYR A 1 77 ? -0.506 3.475 -12.946 1.00 90.12 77 TYR A O 1
ATOM 592 N N . VAL A 1 78 ? -2.318 4.795 -12.785 1.00 90.56 78 VAL A N 1
ATOM 593 C CA . VAL A 1 78 ? -3.038 3.962 -11.825 1.00 90.56 78 VAL A CA 1
ATOM 594 C C . VAL A 1 78 ? -4.243 3.373 -12.516 1.00 90.56 78 VAL A C 1
ATOM 596 O O . VAL A 1 78 ? -4.962 4.076 -13.226 1.00 90.56 78 VAL A O 1
ATOM 599 N N . PHE A 1 79 ? -4.495 2.107 -12.223 1.00 88.06 79 PHE A N 1
ATOM 600 C CA . PHE A 1 79 ? -5.702 1.412 -12.606 1.00 88.06 79 PHE A CA 1
ATOM 601 C C . PHE A 1 79 ? -6.371 0.864 -11.358 1.00 88.06 79 PHE A C 1
ATOM 603 O O . PHE A 1 79 ? -5.790 0.055 -10.636 1.00 88.06 79 PHE A O 1
ATOM 610 N N . ASP A 1 80 ? -7.584 1.326 -11.098 1.00 84.38 80 ASP A N 1
ATOM 611 C CA . ASP A 1 80 ? -8.416 0.864 -9.994 1.00 84.38 80 ASP A CA 1
ATOM 612 C C . ASP A 1 80 ? -9.886 0.787 -10.436 1.00 84.38 80 ASP A C 1
ATOM 614 O O . ASP A 1 80 ? -10.203 0.831 -11.628 1.00 84.38 80 ASP A O 1
ATOM 618 N N . ALA A 1 81 ? -10.810 0.671 -9.480 1.00 79.06 81 ALA A N 1
ATOM 619 C CA . ALA A 1 81 ? -12.245 0.608 -9.760 1.00 79.06 81 ALA A CA 1
ATOM 620 C C . ALA A 1 81 ? -12.785 1.819 -10.555 1.00 79.06 81 ALA A C 1
ATOM 622 O O . ALA A 1 81 ? -13.835 1.699 -11.186 1.00 79.06 81 ALA A O 1
ATOM 623 N N . MET A 1 82 ? -12.088 2.963 -10.552 1.00 81.25 82 MET A N 1
ATOM 624 C CA . MET A 1 82 ? -12.466 4.153 -11.324 1.00 81.25 82 MET A CA 1
ATOM 625 C C . MET A 1 82 ? -11.934 4.127 -12.767 1.00 81.25 82 MET A C 1
ATOM 627 O O . MET A 1 82 ? -12.296 4.991 -13.558 1.00 81.25 82 MET A O 1
ATOM 631 N N . GLY A 1 83 ? -11.119 3.132 -13.135 1.00 81.56 83 GLY A N 1
ATOM 632 C CA . GLY A 1 83 ? -10.472 3.019 -14.444 1.00 81.56 83 GLY A CA 1
ATOM 633 C C . GLY A 1 83 ? -9.002 3.449 -14.431 1.00 81.56 83 GLY A C 1
ATOM 634 O O . GLY A 1 83 ? -8.404 3.648 -13.371 1.00 81.56 83 GLY A O 1
ATOM 635 N N . GLY A 1 84 ? -8.413 3.552 -15.625 1.00 86.44 84 GLY A N 1
ATOM 636 C CA . GLY A 1 84 ? -7.036 4.003 -15.827 1.00 86.44 84 GLY A CA 1
ATOM 637 C C . GLY A 1 84 ? -6.928 5.528 -15.829 1.00 86.44 84 GLY A C 1
ATOM 638 O O . GLY A 1 84 ? -7.719 6.197 -16.491 1.00 86.44 84 GLY A O 1
ATOM 639 N N . ARG A 1 85 ? -5.947 6.096 -15.118 1.00 88.75 85 ARG A N 1
ATOM 640 C CA . ARG A 1 85 ? -5.664 7.544 -15.150 1.00 88.75 85 ARG A CA 1
ATOM 641 C C . ARG A 1 85 ? -4.183 7.870 -14.929 1.00 88.75 85 ARG A C 1
ATOM 643 O O . ARG A 1 85 ? -3.518 7.158 -14.170 1.00 88.75 85 ARG A O 1
ATOM 650 N N . PRO A 1 86 ? -3.663 8.942 -15.555 1.00 88.31 86 PRO A N 1
ATOM 651 C CA . PRO A 1 86 ? -2.306 9.409 -15.311 1.00 88.31 86 PRO A CA 1
ATOM 652 C C . PRO A 1 86 ? -2.194 10.155 -13.975 1.00 88.31 86 PRO A C 1
ATOM 654 O O . PRO A 1 86 ? -3.138 10.800 -13.520 1.00 88.31 86 PRO A O 1
ATOM 657 N N . TYR A 1 87 ? -0.999 10.120 -13.401 1.00 87.25 87 TYR A N 1
ATOM 658 C CA . TYR A 1 87 ? -0.553 10.938 -12.281 1.00 87.25 87 TYR A CA 1
ATOM 659 C C . TYR A 1 87 ? 0.701 11.705 -12.699 1.00 87.25 87 TYR A C 1
ATOM 661 O O . TYR A 1 87 ? 1.606 11.138 -13.322 1.00 87.25 87 TYR A O 1
ATOM 669 N N . ALA A 1 88 ? 0.763 12.996 -12.359 1.00 84.12 88 ALA A N 1
ATOM 670 C CA . ALA A 1 88 ? 1.989 13.761 -12.555 1.00 84.12 88 ALA A CA 1
ATOM 671 C C . ALA A 1 88 ? 3.088 13.263 -11.600 1.00 84.12 88 ALA A C 1
ATOM 673 O O . ALA A 1 88 ? 2.813 12.558 -10.625 1.00 84.12 88 ALA A O 1
ATOM 674 N N . ALA A 1 89 ? 4.335 13.644 -11.877 1.00 81.12 89 ALA A N 1
ATOM 675 C CA . ALA A 1 89 ? 5.480 13.246 -11.064 1.00 81.12 89 ALA A CA 1
ATOM 676 C C . ALA A 1 89 ? 5.272 13.594 -9.577 1.00 81.12 89 ALA A C 1
ATOM 678 O O . ALA A 1 89 ? 4.850 14.700 -9.231 1.00 81.12 89 ALA A O 1
ATOM 679 N N . GLY A 1 90 ? 5.537 12.628 -8.700 1.00 80.31 90 GLY A N 1
ATOM 680 C CA . GLY A 1 90 ? 5.366 12.732 -7.251 1.00 80.31 90 GLY A CA 1
ATOM 681 C C . GLY A 1 90 ? 3.912 12.658 -6.772 1.00 80.31 90 GLY A C 1
ATOM 682 O O . GLY A 1 90 ? 3.665 12.695 -5.566 1.00 80.31 90 GLY A O 1
ATOM 683 N N . GLN A 1 91 ? 2.928 12.539 -7.670 1.00 87.44 91 GLN A N 1
ATOM 684 C CA . GLN A 1 91 ? 1.516 12.518 -7.280 1.00 87.44 91 GLN A CA 1
ATOM 685 C C . GLN A 1 91 ? 0.978 11.113 -7.007 1.00 87.44 91 GLN A C 1
ATOM 687 O O . GLN A 1 91 ? -0.101 11.002 -6.424 1.00 87.44 91 GLN A O 1
ATOM 692 N N . LEU A 1 92 ? 1.702 10.039 -7.345 1.00 90.56 92 LEU A N 1
ATOM 693 C CA . LEU A 1 92 ? 1.258 8.667 -7.061 1.00 90.56 92 LEU A CA 1
ATOM 694 C C . LEU A 1 92 ? 0.994 8.440 -5.559 1.00 90.56 92 LEU A C 1
ATOM 696 O O . LEU A 1 92 ? 0.048 7.744 -5.187 1.00 90.56 92 LEU A O 1
ATOM 700 N N . ALA A 1 93 ? 1.764 9.092 -4.686 1.00 91.31 93 ALA A N 1
ATOM 701 C CA . ALA A 1 93 ? 1.545 9.074 -3.242 1.00 91.31 93 ALA A CA 1
ATOM 702 C C . ALA A 1 93 ? 0.119 9.491 -2.831 1.00 91.31 93 ALA A C 1
ATOM 704 O O . ALA A 1 93 ? -0.420 8.938 -1.875 1.00 91.31 93 ALA A O 1
ATOM 705 N N . SER A 1 94 ? -0.519 10.418 -3.557 1.00 90.69 94 SER A N 1
ATOM 706 C CA . SER A 1 94 ? -1.885 10.887 -3.264 1.00 90.69 94 SER A CA 1
ATOM 707 C C . SER A 1 94 ? -2.944 9.807 -3.454 1.00 90.69 94 SER A C 1
ATOM 709 O O . SER A 1 94 ? -3.868 9.687 -2.650 1.00 90.69 94 SER A O 1
ATOM 711 N N . TRP A 1 95 ? -2.772 8.950 -4.459 1.00 91.12 95 TRP A N 1
ATOM 712 C CA . TRP A 1 95 ? -3.636 7.795 -4.665 1.00 91.12 95 TRP A CA 1
ATOM 713 C C . TRP A 1 95 ? -3.541 6.806 -3.500 1.00 91.12 95 TRP A C 1
ATOM 715 O O . TRP A 1 95 ? -4.556 6.368 -2.951 1.00 91.12 95 TRP A O 1
ATOM 725 N N . PHE A 1 96 ? -2.314 6.499 -3.077 1.00 89.75 96 PHE A N 1
ATOM 726 C CA . PHE A 1 96 ? -2.072 5.606 -1.947 1.00 89.75 96 PHE A CA 1
ATOM 727 C C . PHE A 1 96 ? -2.593 6.195 -0.627 1.00 89.75 96 PHE A C 1
ATOM 729 O O . PHE A 1 96 ? -3.113 5.474 0.225 1.00 89.75 96 PHE A O 1
ATOM 736 N N . PHE A 1 97 ? -2.505 7.518 -0.484 1.00 90.56 97 PHE A N 1
ATOM 737 C CA . PHE A 1 97 ? -3.006 8.280 0.656 1.00 90.56 97 PHE A CA 1
ATOM 738 C C . PHE A 1 97 ? -4.536 8.447 0.666 1.00 90.56 97 PHE A C 1
ATOM 740 O O . PHE A 1 97 ? -5.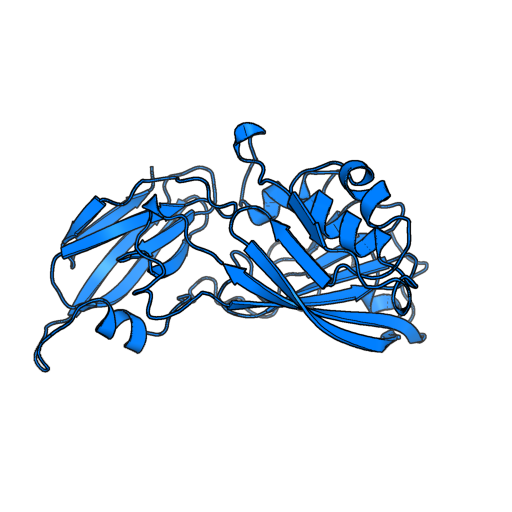105 8.747 1.713 1.00 90.56 97 PHE A O 1
ATOM 747 N N . GLY A 1 98 ? -5.201 8.249 -0.477 1.00 88.56 98 GLY A N 1
ATOM 748 C CA . GLY A 1 98 ? -6.638 8.481 -0.649 1.00 88.56 98 GLY A CA 1
ATOM 749 C C . GLY A 1 98 ? -7.023 9.963 -0.746 1.00 88.56 98 GLY A C 1
ATOM 750 O O . GLY A 1 98 ? -8.173 10.297 -0.499 1.00 88.56 98 GLY A O 1
ATOM 751 N N . GLY A 1 99 ? -6.078 10.854 -1.064 1.00 86.50 99 GLY A N 1
ATOM 752 C CA . GLY A 1 99 ? -6.289 12.304 -1.093 1.00 86.50 99 GLY A CA 1
ATOM 753 C C . GLY A 1 99 ? -4.981 13.090 -1.217 1.00 86.50 99 GLY A C 1
ATOM 754 O O . GLY A 1 99 ? -3.904 12.518 -1.391 1.00 86.50 99 GLY A O 1
ATOM 755 N N . SER A 1 100 ? -5.051 14.417 -1.113 1.00 86.06 100 SER A N 1
ATOM 756 C CA . SER A 1 100 ? -3.875 15.290 -1.229 1.00 86.06 100 SER A CA 1
ATOM 757 C C . SER A 1 100 ? -2.866 15.061 -0.097 1.00 86.06 100 SER A C 1
ATOM 759 O O . SER A 1 100 ? -3.198 15.145 1.087 1.00 86.06 100 SER A O 1
ATOM 761 N N . VAL A 1 101 ? -1.596 14.838 -0.452 1.00 86.00 101 VAL A N 1
ATOM 762 C CA . VAL A 1 101 ? -0.511 14.647 0.524 1.00 86.00 101 VAL A CA 1
ATOM 763 C C . VAL A 1 101 ? 0.181 15.976 0.788 1.00 86.00 101 VAL A C 1
ATOM 765 O O . VAL A 1 101 ? 0.759 16.587 -0.106 1.00 86.00 101 VAL A O 1
ATOM 768 N N . LYS A 1 102 ? 0.146 16.434 2.040 1.00 87.38 102 LYS A N 1
ATOM 769 C CA . LYS A 1 102 ? 0.917 17.608 2.475 1.00 87.38 102 LYS A CA 1
ATOM 770 C C . LYS A 1 102 ? 2.389 17.212 2.607 1.00 87.38 102 LYS A C 1
ATOM 772 O O . LYS A 1 102 ? 2.666 16.118 3.085 1.00 87.38 102 LYS A O 1
ATOM 777 N N . ALA A 1 103 ? 3.324 18.112 2.294 1.00 85.38 103 ALA A N 1
ATOM 778 C CA . ALA A 1 103 ? 4.767 17.824 2.340 1.00 85.38 103 ALA A CA 1
ATOM 779 C C . ALA A 1 103 ? 5.235 17.226 3.685 1.00 85.38 103 ALA A C 1
ATOM 781 O O . ALA A 1 103 ? 5.976 16.252 3.715 1.00 85.38 103 ALA A O 1
ATOM 782 N N . ARG A 1 104 ? 4.713 17.731 4.813 1.00 85.75 104 ARG A N 1
ATOM 783 C CA . ARG A 1 104 ? 4.982 17.200 6.167 1.00 85.75 104 ARG A CA 1
ATOM 784 C C . ARG A 1 104 ? 4.478 15.767 6.423 1.00 85.75 104 ARG A C 1
ATOM 786 O O . ARG A 1 104 ? 4.766 15.193 7.468 1.00 85.75 104 ARG A O 1
ATOM 793 N N . HIS A 1 105 ? 3.648 15.229 5.534 1.00 86.69 105 HIS A N 1
ATOM 794 C CA . HIS A 1 105 ? 3.120 13.866 5.596 1.00 86.69 105 HIS A CA 1
ATOM 795 C C . HIS A 1 105 ? 3.838 12.913 4.636 1.00 86.69 105 HIS A C 1
ATOM 797 O O . HIS A 1 105 ? 3.467 11.741 4.567 1.00 86.69 105 HIS A O 1
ATOM 803 N N . LEU A 1 106 ? 4.839 13.400 3.895 1.00 87.31 106 LEU A N 1
ATOM 804 C CA . LEU A 1 106 ? 5.643 12.550 3.035 1.00 87.31 106 LEU A CA 1
ATOM 805 C C . LEU A 1 106 ? 6.546 11.650 3.887 1.00 87.31 106 LEU A C 1
ATOM 807 O O . LEU A 1 106 ? 7.182 12.123 4.835 1.00 87.31 106 LEU A O 1
ATOM 811 N N . PRO A 1 107 ? 6.599 10.347 3.581 1.00 89.19 107 PRO A N 1
ATOM 812 C CA . PRO A 1 107 ? 7.406 9.411 4.335 1.00 89.19 107 PRO A CA 1
ATOM 813 C C . PRO A 1 107 ? 8.902 9.607 4.060 1.00 89.19 107 PRO A C 1
ATOM 815 O O . PRO A 1 107 ? 9.301 9.949 2.944 1.00 89.19 107 PRO A O 1
ATOM 818 N N . PRO A 1 108 ? 9.769 9.269 5.028 1.00 88.56 108 PRO A N 1
ATOM 819 C CA . PRO A 1 108 ? 11.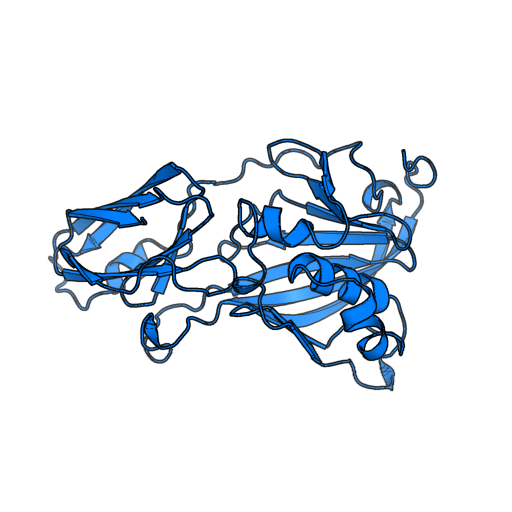160 8.996 4.711 1.00 88.56 108 PRO A CA 1
ATOM 820 C C . PRO A 1 108 ? 11.251 7.772 3.789 1.00 88.56 108 PRO A C 1
ATOM 822 O O . PRO A 1 108 ? 10.580 6.758 4.016 1.00 88.56 108 PRO A O 1
ATOM 825 N N . LEU A 1 109 ? 12.136 7.867 2.800 1.00 91.06 109 LEU A N 1
ATOM 826 C CA . LEU A 1 109 ? 12.411 6.834 1.808 1.00 91.06 109 LEU A CA 1
ATOM 827 C C . LEU A 1 109 ? 13.834 6.301 1.990 1.00 91.06 109 LEU A C 1
ATOM 829 O O . LEU A 1 109 ? 14.788 7.064 2.140 1.00 91.06 109 LEU A O 1
ATOM 833 N N . GLY A 1 110 ? 13.980 4.981 1.993 1.00 90.81 110 GLY A N 1
ATOM 834 C CA . GLY A 1 110 ? 15.275 4.315 2.054 1.00 90.81 110 GLY A CA 1
ATOM 835 C C . GLY A 1 110 ? 15.286 3.066 1.191 1.00 90.81 110 GLY A C 1
ATOM 836 O O . GLY A 1 110 ? 14.304 2.333 1.147 1.00 90.81 110 GLY A O 1
ATOM 837 N N . VAL A 1 111 ? 16.411 2.811 0.533 1.00 92.12 111 VAL A N 1
ATOM 838 C CA . VAL A 1 111 ? 16.643 1.612 -0.277 1.00 92.12 111 VAL A CA 1
ATOM 839 C C . VAL A 1 111 ? 17.983 0.999 0.104 1.00 92.12 111 VAL A C 1
ATOM 841 O O . VAL A 1 111 ? 18.938 1.721 0.398 1.00 92.12 111 VAL A O 1
ATOM 844 N N . VAL A 1 112 ? 18.036 -0.328 0.118 1.00 91.50 112 VAL A N 1
ATOM 845 C CA . VAL A 1 112 ? 19.269 -1.106 0.235 1.00 91.50 112 VAL A CA 1
ATOM 846 C C . VAL A 1 112 ? 19.561 -1.674 -1.152 1.00 91.50 112 VAL A C 1
ATOM 848 O O . VAL A 1 112 ? 18.768 -2.495 -1.628 1.00 91.50 112 VAL A O 1
ATOM 851 N N . PRO A 1 113 ? 20.646 -1.236 -1.813 1.00 86.56 113 PRO A N 1
ATOM 852 C CA . PRO A 1 113 ? 20.984 -1.718 -3.145 1.00 86.56 113 PRO A CA 1
ATOM 853 C C . PRO A 1 113 ? 21.366 -3.205 -3.103 1.00 86.56 113 PRO A C 1
ATOM 855 O O . PRO A 1 113 ? 21.753 -3.709 -2.041 1.00 86.56 113 PRO A O 1
ATOM 858 N N . PRO A 1 114 ? 21.283 -3.914 -4.237 1.00 86.69 114 PRO A N 1
ATOM 859 C CA . PRO A 1 114 ? 21.761 -5.285 -4.319 1.00 86.69 114 PRO A CA 1
ATOM 860 C C . PRO A 1 114 ? 23.302 -5.378 -4.267 1.00 86.69 114 PRO A C 1
ATOM 862 O O . PRO A 1 114 ? 23.999 -4.357 -4.425 1.00 86.69 114 PRO A O 1
ATOM 865 N N . PRO A 1 115 ? 23.851 -6.586 -4.020 1.00 85.75 115 PRO A N 1
ATOM 866 C CA . PRO A 1 115 ? 25.284 -6.859 -4.109 1.00 85.75 115 PRO A CA 1
ATOM 867 C C . PRO A 1 115 ? 25.796 -6.579 -5.525 1.00 85.75 115 PRO A C 1
ATOM 869 O O . PRO A 1 115 ? 25.031 -6.682 -6.479 1.00 85.75 115 PRO A O 1
ATOM 872 N N . ASP A 1 116 ? 27.085 -6.264 -5.680 1.00 84.19 116 ASP A N 1
ATOM 873 C CA . ASP A 1 116 ? 27.661 -5.870 -6.978 1.00 84.19 116 ASP A CA 1
ATOM 874 C C . ASP A 1 116 ? 27.422 -6.891 -8.101 1.00 84.19 116 ASP A C 1
ATOM 876 O O . ASP A 1 116 ? 27.138 -6.500 -9.228 1.00 84.19 116 ASP A O 1
ATOM 880 N N . ALA A 1 117 ? 27.443 -8.189 -7.790 1.00 82.12 117 ALA A N 1
ATOM 881 C CA . ALA A 1 117 ? 27.181 -9.255 -8.761 1.00 82.12 117 ALA A CA 1
ATOM 882 C C . ALA A 1 117 ? 25.751 -9.234 -9.345 1.00 82.12 117 ALA A C 1
ATOM 884 O O . ALA A 1 117 ? 25.511 -9.784 -10.415 1.00 82.12 117 ALA A O 1
ATOM 885 N N . GLU A 1 118 ? 24.804 -8.591 -8.660 1.00 79.69 118 GLU A N 1
ATOM 886 C CA . GLU A 1 118 ? 23.393 -8.487 -9.051 1.00 79.69 118 GLU A CA 1
ATOM 887 C C . GLU A 1 118 ? 23.019 -7.076 -9.536 1.00 79.69 118 GLU A C 1
ATOM 889 O O . GLU A 1 118 ? 21.850 -6.791 -9.806 1.00 79.69 118 GLU A O 1
ATOM 894 N N . ARG A 1 119 ? 24.000 -6.172 -9.658 1.00 78.62 119 ARG A N 1
ATOM 895 C CA . ARG A 1 119 ? 23.826 -4.798 -10.153 1.00 78.62 119 ARG A CA 1
ATOM 896 C C . ARG A 1 119 ? 23.724 -4.762 -11.679 1.00 78.62 119 ARG A C 1
ATOM 898 O O . ARG A 1 119 ? 24.491 -4.105 -12.371 1.00 78.62 119 ARG A O 1
ATOM 905 N N . SER A 1 120 ? 22.761 -5.505 -12.209 1.00 73.81 120 SER A N 1
ATOM 906 C CA . SER A 1 120 ? 22.383 -5.487 -13.620 1.00 73.81 120 SER A CA 1
ATOM 907 C C . SER A 1 120 ? 20.860 -5.486 -13.745 1.00 73.81 120 SER A C 1
ATOM 909 O O . SER A 1 120 ? 20.147 -5.965 -12.863 1.00 73.81 120 SER A O 1
ATOM 911 N N . GLY A 1 121 ? 20.345 -4.894 -14.820 1.00 73.44 121 GLY A N 1
ATOM 912 C CA . GLY A 1 121 ? 18.907 -4.817 -15.076 1.00 73.44 121 GLY A CA 1
ATOM 913 C C . GLY A 1 121 ? 18.212 -3.570 -14.503 1.00 73.44 121 GLY A C 1
ATOM 914 O O . GLY A 1 121 ? 18.870 -2.645 -14.011 1.00 73.44 121 GLY A O 1
ATOM 915 N N . PRO A 1 122 ? 16.868 -3.524 -14.571 1.00 80.62 122 PRO A N 1
ATOM 916 C CA . PRO A 1 122 ? 16.092 -2.281 -14.593 1.00 80.62 122 PRO A CA 1
ATOM 917 C C . PRO A 1 122 ? 15.792 -1.689 -13.199 1.00 80.62 122 PRO A C 1
ATOM 919 O O . PRO A 1 122 ? 14.668 -1.282 -12.890 1.00 80.62 122 PRO A O 1
ATOM 922 N N . GLY A 1 123 ? 16.814 -1.589 -12.343 1.00 86.12 123 GLY A N 1
ATOM 923 C CA . GLY A 1 123 ? 16.707 -1.021 -10.991 1.00 86.12 123 GLY A CA 1
ATOM 924 C C . GLY A 1 123 ? 16.223 0.434 -10.967 1.00 86.12 123 GLY A C 1
ATOM 925 O O . GLY A 1 123 ? 15.522 0.841 -10.039 1.00 86.12 123 GLY A O 1
ATOM 926 N N . ALA A 1 124 ? 16.519 1.203 -12.020 1.00 88.06 124 ALA A N 1
ATOM 927 C CA . ALA A 1 124 ? 16.094 2.594 -12.157 1.00 88.06 124 ALA A CA 1
ATOM 928 C C . ALA A 1 124 ? 14.564 2.752 -12.132 1.00 88.06 124 ALA A C 1
ATOM 930 O O . ALA A 1 124 ? 14.049 3.617 -11.425 1.00 88.06 124 ALA A O 1
ATOM 931 N N . LEU A 1 125 ? 13.818 1.889 -12.835 1.00 90.19 125 LEU A N 1
ATOM 932 C CA . LEU A 1 125 ? 12.352 1.949 -12.851 1.00 90.19 125 LEU A CA 1
ATOM 933 C C . LEU A 1 125 ? 11.740 1.516 -11.518 1.00 90.19 125 LEU A C 1
ATOM 935 O O . LEU A 1 125 ? 10.759 2.112 -11.073 1.00 90.19 125 LEU A O 1
ATOM 939 N N . VAL A 1 126 ? 12.341 0.532 -10.844 1.00 92.12 126 VAL A N 1
ATOM 940 C CA . VAL A 1 126 ? 11.910 0.129 -9.497 1.00 92.12 126 VAL A CA 1
ATOM 941 C C . VAL A 1 126 ? 12.082 1.292 -8.522 1.00 92.12 126 VAL A C 1
ATOM 943 O O . VAL A 1 126 ? 11.187 1.588 -7.736 1.00 92.12 126 VAL A O 1
ATOM 946 N N . CYS A 1 127 ? 13.195 2.017 -8.601 1.00 90.94 127 CYS A N 1
ATOM 947 C CA . CYS A 1 127 ? 13.413 3.188 -7.759 1.00 90.94 127 CYS A CA 1
ATOM 948 C C . CYS A 1 127 ? 12.543 4.382 -8.147 1.00 90.94 127 CYS A C 1
ATOM 950 O O . CYS A 1 127 ? 12.091 5.096 -7.255 1.00 90.94 127 CYS A O 1
ATOM 952 N N . ALA A 1 128 ? 12.226 4.554 -9.432 1.00 90.31 128 ALA A N 1
ATOM 953 C CA . ALA A 1 128 ? 11.228 5.523 -9.868 1.00 90.31 128 ALA A CA 1
ATOM 954 C C . ALA A 1 128 ? 9.856 5.224 -9.240 1.00 90.31 128 ALA A C 1
ATOM 956 O O . ALA A 1 128 ? 9.246 6.132 -8.684 1.00 90.31 128 ALA A O 1
ATOM 957 N N . LEU A 1 129 ? 9.410 3.960 -9.228 1.00 92.62 129 LEU A N 1
ATOM 958 C CA . LEU A 1 129 ? 8.183 3.553 -8.530 1.00 92.62 129 LEU A CA 1
ATOM 959 C C . LEU A 1 129 ? 8.226 3.916 -7.040 1.00 92.62 129 LEU A C 1
ATOM 961 O O . LEU A 1 129 ? 7.277 4.502 -6.522 1.00 92.62 129 LEU A O 1
ATOM 965 N N . LEU A 1 130 ? 9.317 3.576 -6.348 1.00 92.75 130 LEU A N 1
ATOM 966 C CA . LEU A 1 130 ? 9.461 3.846 -4.915 1.00 92.75 130 LEU A CA 1
ATOM 967 C C . LEU A 1 130 ? 9.502 5.352 -4.605 1.00 92.75 130 LEU A C 1
ATOM 969 O O . LEU A 1 130 ? 8.939 5.776 -3.596 1.00 92.75 130 LEU A O 1
ATOM 973 N N . ALA A 1 131 ? 10.128 6.158 -5.467 1.00 90.81 131 ALA A N 1
ATOM 974 C CA . ALA A 1 131 ? 10.152 7.615 -5.348 1.00 90.81 131 ALA A CA 1
ATOM 975 C C . ALA A 1 131 ? 8.753 8.217 -5.543 1.00 90.81 131 ALA A C 1
ATOM 977 O O . ALA A 1 131 ? 8.276 8.936 -4.666 1.00 90.81 131 ALA A O 1
ATOM 978 N N . GLU A 1 132 ? 8.056 7.847 -6.622 1.00 91.56 132 GLU A N 1
ATOM 979 C CA . GLU A 1 132 ? 6.677 8.272 -6.905 1.00 91.56 132 GLU A CA 1
ATOM 980 C C . GLU A 1 132 ? 5.734 7.930 -5.744 1.00 91.56 132 GLU A C 1
ATOM 982 O O . GLU A 1 132 ? 4.914 8.743 -5.311 1.00 91.56 132 GLU A O 1
ATOM 987 N N . TRP A 1 133 ? 5.887 6.729 -5.188 1.00 90.75 133 TRP A N 1
ATOM 988 C CA . TRP A 1 133 ? 5.091 6.263 -4.061 1.00 90.75 133 TRP A CA 1
ATOM 989 C C . TRP A 1 133 ? 5.395 7.016 -2.762 1.00 90.75 133 TRP A C 1
ATOM 991 O O . TRP A 1 133 ? 4.484 7.299 -1.988 1.00 90.75 133 TRP A O 1
ATOM 1001 N N . ALA A 1 134 ? 6.649 7.407 -2.537 1.00 90.69 134 ALA A N 1
ATOM 1002 C CA . ALA A 1 134 ? 7.031 8.276 -1.428 1.00 90.69 134 ALA A CA 1
ATOM 1003 C C . ALA A 1 134 ? 6.717 9.764 -1.678 1.00 90.69 134 ALA A C 1
ATOM 1005 O O . ALA A 1 134 ? 7.001 10.589 -0.811 1.00 90.69 134 ALA A O 1
ATOM 1006 N N . GLY A 1 135 ? 6.160 10.112 -2.845 1.00 89.88 135 GLY A N 1
ATOM 1007 C CA . GLY A 1 135 ? 5.886 11.487 -3.267 1.00 89.88 135 GLY A CA 1
ATOM 1008 C C . GLY A 1 135 ? 7.156 12.320 -3.452 1.00 89.88 135 GLY A C 1
ATOM 1009 O O . GLY A 1 135 ? 7.151 13.525 -3.212 1.00 89.88 135 GLY A O 1
ATOM 1010 N N . GLN A 1 136 ? 8.254 11.664 -3.828 1.00 87.31 136 GLN A N 1
ATOM 1011 C CA . GLN A 1 136 ? 9.547 12.273 -4.119 1.00 87.31 136 GLN A CA 1
ATOM 1012 C C . GLN A 1 136 ? 9.789 12.320 -5.636 1.00 87.31 136 GLN A C 1
ATOM 1014 O O . GLN A 1 136 ? 9.273 11.467 -6.363 1.00 87.31 136 GLN A O 1
ATOM 1019 N N . PRO A 1 137 ? 10.584 13.287 -6.131 1.00 83.94 137 PRO A N 1
ATOM 1020 C CA . PRO A 1 137 ? 11.023 13.283 -7.524 1.00 83.94 137 PRO A CA 1
ATOM 1021 C C . PRO A 1 137 ? 11.867 12.031 -7.811 1.00 83.94 137 PRO A C 1
ATOM 1023 O O . PRO A 1 137 ? 12.576 11.539 -6.929 1.00 83.94 137 PRO A O 1
ATOM 1026 N N . ARG A 1 138 ? 11.803 11.499 -9.038 1.00 83.62 138 ARG A N 1
ATOM 1027 C CA . ARG A 1 138 ? 12.479 10.238 -9.417 1.00 83.62 138 ARG A CA 1
ATOM 1028 C C . ARG A 1 138 ? 13.995 10.327 -9.240 1.00 83.62 138 ARG A C 1
ATOM 1030 O O . ARG A 1 138 ? 14.645 9.364 -8.837 1.00 83.62 138 ARG A O 1
ATOM 1037 N N . GLU A 1 139 ? 14.536 11.515 -9.467 1.00 79.38 139 GLU A N 1
ATOM 1038 C CA . GLU A 1 139 ? 15.946 11.865 -9.346 1.00 79.38 139 GLU A CA 1
ATOM 1039 C C . GLU A 1 139 ? 16.455 11.716 -7.904 1.00 79.38 139 GLU A C 1
ATOM 1041 O O . GLU A 1 139 ? 17.635 11.438 -7.700 1.00 79.38 139 GLU A O 1
ATOM 1046 N N . ALA A 1 140 ? 15.576 11.810 -6.893 1.00 78.25 140 ALA A N 1
ATOM 1047 C CA . ALA A 1 140 ? 15.957 11.671 -5.484 1.00 78.25 140 ALA A CA 1
ATOM 1048 C C . ALA A 1 140 ? 16.550 10.290 -5.152 1.00 78.25 140 ALA A C 1
ATOM 1050 O O . ALA A 1 140 ? 17.337 10.163 -4.209 1.00 78.25 140 ALA A O 1
ATOM 1051 N N . LEU A 1 141 ? 16.185 9.255 -5.918 1.00 78.31 141 LEU A N 1
ATOM 1052 C CA . LEU A 1 141 ? 16.729 7.906 -5.773 1.00 78.31 141 LEU A CA 1
ATOM 1053 C C . LEU A 1 141 ? 17.668 7.478 -6.900 1.00 78.31 141 LEU A C 1
ATOM 1055 O O . LEU A 1 141 ? 18.277 6.417 -6.752 1.00 78.31 141 LEU A O 1
ATOM 1059 N N . ALA A 1 142 ? 17.820 8.274 -7.964 1.00 72.12 142 ALA A N 1
ATOM 1060 C CA . ALA A 1 142 ? 18.607 7.909 -9.144 1.00 72.12 142 ALA A CA 1
ATOM 1061 C C . ALA A 1 142 ? 19.995 7.391 -8.741 1.00 72.12 142 ALA A C 1
ATOM 1063 O O . ALA A 1 142 ? 20.267 6.203 -8.881 1.00 72.12 142 ALA A O 1
ATOM 1064 N N . HIS A 1 143 ? 20.785 8.185 -8.013 1.00 71.50 143 HIS A N 1
ATOM 1065 C CA . HIS A 1 143 ? 22.136 7.806 -7.566 1.00 71.50 143 HIS A CA 1
ATOM 1066 C C . HIS A 1 143 ? 22.251 6.501 -6.773 1.00 71.50 143 HIS A C 1
ATOM 1068 O O . HIS A 1 143 ? 23.316 5.883 -6.746 1.00 71.50 143 HIS A O 1
ATOM 1074 N N . ARG A 1 144 ? 21.176 6.054 -6.115 1.00 70.75 144 ARG A N 1
ATOM 1075 C CA . ARG A 1 144 ? 21.176 4.796 -5.350 1.00 70.75 144 ARG A CA 1
ATOM 1076 C C . ARG A 1 144 ? 20.878 3.575 -6.217 1.00 70.75 144 ARG A C 1
ATOM 1078 O O . ARG A 1 144 ? 21.139 2.458 -5.777 1.00 70.75 144 ARG A O 1
ATOM 1085 N N . CYS A 1 145 ? 20.345 3.795 -7.413 1.00 73.56 145 CYS A N 1
ATOM 1086 C CA . CYS A 1 145 ? 19.874 2.769 -8.339 1.00 73.56 145 CYS A CA 1
ATOM 1087 C C . CYS A 1 145 ? 20.519 2.883 -9.734 1.00 73.56 145 CYS A C 1
ATOM 1089 O O . CYS A 1 145 ? 20.326 1.997 -10.562 1.00 73.56 145 CYS A O 1
ATOM 1091 N N . ASP A 1 146 ? 21.342 3.915 -9.959 1.00 67.38 146 ASP A N 1
ATOM 1092 C CA . ASP A 1 146 ? 22.118 4.182 -11.180 1.00 67.38 146 ASP A CA 1
ATOM 1093 C C . ASP A 1 146 ? 23.105 3.059 -11.503 1.00 67.38 146 ASP A C 1
ATOM 1095 O O . ASP A 1 146 ? 23.438 2.825 -12.660 1.00 67.38 146 ASP A O 1
ATOM 1099 N N . ARG A 1 147 ? 23.566 2.328 -10.480 1.00 66.62 147 ARG A N 1
ATOM 1100 C CA . ARG A 1 147 ? 24.444 1.167 -10.677 1.00 66.62 147 ARG A CA 1
ATOM 1101 C C . ARG A 1 147 ? 23.692 -0.074 -11.164 1.00 66.62 147 ARG A C 1
ATOM 1103 O O . ARG A 1 147 ? 24.338 -1.079 -11.409 1.00 66.62 147 ARG A O 1
ATOM 1110 N N . GLY A 1 148 ? 22.370 -0.007 -11.323 1.00 70.31 148 GLY A N 1
ATOM 1111 C CA . GLY A 1 148 ? 21.542 -1.122 -11.770 1.00 70.31 148 GLY A CA 1
ATOM 1112 C C . GLY A 1 148 ? 21.179 -2.103 -10.654 1.00 70.31 148 GLY A C 1
ATOM 1113 O O . GLY A 1 148 ? 21.670 -2.025 -9.525 1.00 70.31 148 GLY A O 1
ATOM 1114 N N . GLY A 1 149 ? 20.292 -3.038 -10.995 1.00 80.44 149 GLY A N 1
ATOM 1115 C CA . GLY A 1 149 ? 19.785 -4.055 -10.077 1.00 80.44 149 GLY A CA 1
ATOM 1116 C C . GLY A 1 149 ? 18.676 -3.554 -9.147 1.00 80.44 149 GLY A C 1
ATOM 1117 O O . GLY A 1 149 ? 18.681 -2.427 -8.647 1.00 80.44 149 GLY A O 1
ATOM 1118 N N . SER A 1 150 ? 17.691 -4.411 -8.909 1.00 88.69 150 SER A N 1
ATOM 1119 C CA . SER A 1 150 ? 16.543 -4.090 -8.062 1.00 88.69 150 SER A CA 1
ATOM 1120 C C . SER A 1 150 ? 16.935 -4.052 -6.578 1.00 88.69 150 SER A C 1
ATOM 1122 O O . SER A 1 150 ? 17.661 -4.940 -6.123 1.00 88.69 150 SER A O 1
ATOM 1124 N N . PRO A 1 151 ? 16.452 -3.076 -5.783 1.00 91.25 151 PRO A N 1
ATOM 1125 C CA . PRO A 1 151 ? 16.762 -3.001 -4.355 1.00 91.25 151 PRO A CA 1
ATOM 1126 C C . PRO A 1 151 ? 16.432 -4.301 -3.614 1.00 91.25 151 PRO A C 1
ATOM 1128 O O . PRO A 1 151 ? 15.342 -4.842 -3.780 1.00 91.25 151 PRO A O 1
ATOM 1131 N N . LEU A 1 152 ? 17.317 -4.774 -2.732 1.00 92.00 152 LEU A N 1
ATOM 1132 C CA . LEU A 1 152 ? 17.022 -5.934 -1.879 1.00 92.00 152 LEU A CA 1
ATOM 1133 C C . LEU A 1 152 ? 15.952 -5.609 -0.844 1.00 92.00 152 LEU A C 1
ATOM 1135 O O . LEU A 1 152 ? 15.115 -6.442 -0.506 1.00 92.00 152 LEU A O 1
ATOM 1139 N N . ARG A 1 153 ? 16.014 -4.395 -0.301 1.00 94.50 153 ARG A N 1
ATOM 1140 C CA . ARG A 1 153 ? 15.082 -3.914 0.712 1.00 94.50 153 ARG A CA 1
ATOM 1141 C C . ARG A 1 153 ? 14.731 -2.467 0.445 1.00 94.50 153 ARG A C 1
ATOM 1143 O O . ARG A 1 153 ? 15.577 -1.691 -0.000 1.00 94.50 153 ARG A O 1
ATOM 1150 N N . PHE A 1 154 ? 13.513 -2.087 0.790 1.00 94.69 154 PHE A N 1
ATOM 1151 C CA . PHE A 1 154 ? 13.102 -0.691 0.806 1.00 94.69 154 PHE A CA 1
ATOM 1152 C C . PHE A 1 154 ? 12.318 -0.362 2.072 1.00 94.69 154 PHE A C 1
ATOM 1154 O O . PHE A 1 154 ? 11.746 -1.235 2.729 1.00 94.69 154 PHE A O 1
ATOM 1161 N N . ARG A 1 155 ? 12.288 0.925 2.410 1.00 94.19 155 ARG A N 1
ATOM 1162 C CA . ARG A 1 155 ? 11.475 1.490 3.478 1.00 94.19 155 ARG A CA 1
ATOM 1163 C C . ARG A 1 155 ? 10.777 2.746 2.984 1.00 94.19 155 ARG A C 1
ATOM 1165 O O . ARG A 1 155 ? 11.450 3.668 2.535 1.00 94.19 155 ARG A O 1
ATOM 1172 N N . ILE A 1 156 ? 9.458 2.788 3.139 1.00 92.25 156 ILE A N 1
ATOM 1173 C CA . ILE A 1 156 ? 8.622 3.967 2.886 1.00 92.25 156 ILE A CA 1
ATOM 1174 C C . ILE A 1 156 ? 7.788 4.189 4.145 1.00 92.25 156 ILE A C 1
ATOM 1176 O O . ILE A 1 156 ? 6.790 3.508 4.375 1.00 92.25 156 ILE A O 1
ATOM 1180 N N . GLY A 1 157 ? 8.234 5.093 5.019 1.00 90.06 157 GLY A N 1
ATOM 1181 C CA . GLY A 1 157 ? 7.580 5.314 6.312 1.00 90.06 157 GLY A CA 1
ATOM 1182 C C . GLY A 1 157 ? 7.540 4.021 7.152 1.00 90.06 157 GLY A C 1
ATOM 1183 O O . GLY A 1 157 ? 8.621 3.520 7.498 1.00 90.06 157 GLY A O 1
ATOM 1184 N N . PRO A 1 158 ? 6.346 3.488 7.500 1.00 89.06 158 PRO A N 1
ATOM 1185 C CA . PRO A 1 158 ? 6.181 2.244 8.253 1.00 89.06 158 PRO A CA 1
ATOM 1186 C C . PRO A 1 158 ? 6.311 0.983 7.386 1.00 89.06 158 PRO A C 1
ATOM 1188 O O . PRO A 1 158 ? 6.463 -0.112 7.926 1.00 89.06 158 PRO A O 1
ATOM 1191 N N . TRP A 1 159 ? 6.257 1.105 6.060 1.00 91.56 159 TRP A N 1
ATOM 1192 C CA . TRP A 1 159 ? 6.336 -0.034 5.152 1.00 91.56 159 TRP A CA 1
ATOM 1193 C C . TRP A 1 159 ? 7.778 -0.468 4.971 1.00 91.56 159 TRP A C 1
ATOM 1195 O O . TRP A 1 159 ? 8.649 0.356 4.678 1.00 91.56 159 TRP A O 1
ATOM 1205 N N . ARG A 1 160 ? 8.026 -1.768 5.118 1.00 94.25 160 ARG A N 1
ATOM 1206 C CA . ARG A 1 160 ? 9.315 -2.393 4.820 1.00 94.25 160 ARG A CA 1
ATOM 1207 C C . ARG A 1 160 ? 9.108 -3.491 3.798 1.00 94.25 160 ARG A C 1
ATOM 1209 O O . ARG A 1 160 ? 8.375 -4.432 4.076 1.00 94.25 160 ARG A O 1
ATOM 1216 N N . GLY A 1 161 ? 9.742 -3.356 2.642 1.00 95.31 161 GLY A N 1
ATOM 1217 C CA . GLY A 1 161 ? 9.766 -4.386 1.614 1.00 95.31 161 GLY A CA 1
ATOM 1218 C C . GLY A 1 161 ? 11.080 -5.147 1.639 1.00 95.31 161 GLY A C 1
ATOM 1219 O O . GLY A 1 161 ? 12.144 -4.537 1.752 1.00 95.31 161 GLY A O 1
ATOM 1220 N N . GLU A 1 162 ? 11.003 -6.462 1.505 1.00 96.25 162 GLU A N 1
ATOM 1221 C CA . GLU A 1 162 ? 12.138 -7.362 1.323 1.00 96.25 162 GLU A CA 1
ATOM 1222 C C . GLU A 1 162 ? 11.913 -8.182 0.057 1.00 96.25 162 GLU A C 1
ATOM 1224 O O . GLU A 1 162 ? 10.863 -8.806 -0.095 1.00 96.25 162 GLU A O 1
ATOM 1229 N N . ARG A 1 163 ? 12.873 -8.141 -0.871 1.00 95.06 163 ARG A N 1
ATOM 1230 C CA . ARG A 1 163 ? 12.803 -8.884 -2.129 1.00 95.06 163 ARG A CA 1
ATOM 1231 C C . ARG A 1 163 ? 12.944 -10.373 -1.824 1.00 95.06 163 ARG A C 1
ATOM 1233 O O . ARG A 1 163 ? 13.996 -10.809 -1.367 1.00 95.06 163 ARG A O 1
ATOM 1240 N N . THR A 1 164 ? 11.893 -11.137 -2.083 1.00 95.69 164 THR A N 1
ATOM 1241 C CA . THR A 1 164 ? 11.834 -12.587 -1.860 1.00 95.69 164 THR A CA 1
ATOM 1242 C C . THR A 1 164 ? 12.014 -13.388 -3.142 1.00 95.69 164 THR A C 1
ATOM 1244 O O . THR A 1 164 ? 12.378 -14.558 -3.070 1.00 95.69 164 THR A O 1
ATOM 1247 N N . ALA A 1 165 ? 11.787 -12.777 -4.306 1.00 93.81 165 ALA A N 1
ATOM 1248 C CA . ALA A 1 165 ? 12.048 -13.399 -5.597 1.00 93.81 165 ALA A CA 1
ATOM 1249 C C . ALA A 1 165 ? 12.494 -12.368 -6.638 1.00 93.81 165 ALA A C 1
ATOM 1251 O O . ALA A 1 165 ? 12.096 -11.201 -6.591 1.00 93.81 165 ALA A O 1
ATOM 1252 N N . ASP A 1 166 ? 13.311 -12.830 -7.580 1.00 92.81 166 ASP A N 1
ATOM 1253 C CA . ASP A 1 166 ? 13.739 -12.091 -8.762 1.00 92.81 166 ASP A CA 1
ATOM 1254 C C . ASP A 1 166 ? 13.980 -13.089 -9.902 1.00 92.81 166 ASP A C 1
ATOM 1256 O O . ASP A 1 166 ? 14.968 -13.826 -9.905 1.00 92.81 166 ASP A O 1
ATOM 1260 N N . VAL A 1 167 ? 13.024 -13.166 -10.825 1.00 92.50 167 VAL A N 1
ATOM 1261 C CA . VAL A 1 167 ? 12.930 -14.230 -11.830 1.00 92.50 167 VAL A CA 1
ATOM 1262 C C . VAL A 1 167 ? 12.898 -13.614 -13.223 1.00 92.50 167 VAL A C 1
ATOM 1264 O O . VAL A 1 167 ? 12.206 -12.626 -13.456 1.00 92.50 167 VAL A O 1
ATOM 1267 N N . ALA A 1 168 ? 13.651 -14.186 -14.161 1.00 92.56 168 ALA A N 1
ATOM 1268 C CA . ALA A 1 168 ? 13.526 -13.830 -15.571 1.00 92.56 168 ALA A CA 1
ATOM 1269 C C . ALA A 1 168 ? 12.271 -14.486 -16.164 1.00 92.56 168 ALA A C 1
ATOM 1271 O O . ALA A 1 168 ? 12.068 -15.687 -15.999 1.00 92.56 168 ALA A O 1
ATOM 1272 N N . GLU A 1 169 ? 11.456 -13.711 -16.870 1.00 93.75 169 GLU A N 1
ATOM 1273 C CA . GLU A 1 169 ? 10.202 -14.172 -17.468 1.00 93.75 169 GLU A CA 1
ATOM 1274 C C . GLU A 1 169 ? 9.984 -13.506 -18.833 1.00 93.75 169 GLU A C 1
ATOM 1276 O O . GLU A 1 169 ? 10.684 -12.564 -19.208 1.00 93.75 169 GLU A O 1
ATOM 1281 N N . GLN A 1 170 ? 9.024 -14.020 -19.594 1.00 94.00 170 GLN A N 1
ATOM 1282 C CA . GLN A 1 170 ? 8.561 -13.447 -20.852 1.00 94.00 170 GLN A CA 1
ATOM 1283 C C . GLN A 1 170 ? 7.084 -13.105 -20.692 1.00 94.00 170 GLN A C 1
ATOM 1285 O O . GLN A 1 170 ? 6.298 -13.978 -20.327 1.00 94.00 170 GLN A O 1
ATOM 1290 N N . LEU A 1 171 ? 6.709 -11.856 -20.963 1.00 91.75 171 LEU A N 1
ATOM 1291 C CA . LEU A 1 171 ? 5.313 -11.415 -20.917 1.00 91.75 171 LEU A CA 1
ATOM 1292 C C . LEU A 1 171 ? 4.863 -10.882 -22.275 1.00 91.75 171 LEU A C 1
ATOM 1294 O O . LEU A 1 171 ? 5.684 -10.291 -22.981 1.00 91.75 171 LEU A O 1
ATOM 1298 N N . PRO A 1 172 ? 3.576 -11.030 -22.636 1.00 90.62 172 PRO A N 1
ATOM 1299 C CA . PRO A 1 172 ? 3.012 -10.324 -23.779 1.00 90.62 172 PRO A CA 1
ATOM 1300 C C . PRO A 1 172 ? 3.242 -8.818 -23.634 1.00 90.62 172 PRO A C 1
ATOM 1302 O O . PRO A 1 172 ? 3.036 -8.249 -22.558 1.00 90.62 172 PRO A O 1
ATOM 1305 N N . ARG A 1 173 ? 3.663 -8.141 -24.704 1.00 88.25 173 ARG A N 1
ATOM 1306 C CA . ARG A 1 173 ? 4.015 -6.716 -24.629 1.00 88.25 173 ARG A CA 1
ATOM 1307 C C . ARG A 1 173 ? 2.863 -5.823 -24.153 1.00 88.25 173 ARG A C 1
ATOM 1309 O O . ARG A 1 173 ? 3.125 -4.862 -23.424 1.00 88.25 173 ARG A O 1
ATOM 1316 N N . HIS A 1 174 ? 1.619 -6.161 -24.493 1.00 87.06 174 HIS A N 1
ATOM 1317 C CA . HIS A 1 174 ? 0.426 -5.426 -24.056 1.00 87.06 174 HIS A CA 1
ATOM 1318 C C . HIS A 1 174 ? 0.294 -5.344 -22.530 1.00 87.06 174 HIS A C 1
ATOM 1320 O O . HIS A 1 174 ? -0.201 -4.349 -21.996 1.00 87.06 174 HIS A O 1
ATOM 1326 N N . GLU A 1 175 ? 0.821 -6.329 -21.800 1.00 86.31 175 GLU A N 1
ATOM 1327 C CA . GLU A 1 175 ? 0.812 -6.331 -20.339 1.00 86.31 175 GLU A CA 1
ATOM 1328 C C . GLU A 1 175 ? 1.681 -5.222 -19.721 1.00 86.31 175 GLU A C 1
ATOM 1330 O O . GLU A 1 175 ? 1.471 -4.857 -18.560 1.00 86.31 175 GLU A O 1
ATOM 1335 N N . LEU A 1 176 ? 2.629 -4.667 -20.485 1.00 86.50 176 LEU A N 1
ATOM 1336 C CA . LEU A 1 176 ? 3.566 -3.621 -20.062 1.00 86.50 176 LEU A CA 1
ATOM 1337 C C . LEU A 1 176 ? 3.197 -2.212 -20.549 1.00 86.50 176 LEU A C 1
ATOM 1339 O O . LEU A 1 176 ? 3.948 -1.270 -20.285 1.00 86.50 176 LEU A O 1
ATOM 1343 N N . ARG A 1 177 ? 2.065 -2.034 -21.241 1.00 84.44 177 ARG A N 1
ATOM 1344 C CA . ARG A 1 177 ? 1.609 -0.713 -21.711 1.00 84.44 177 ARG A CA 1
ATOM 1345 C C . ARG A 1 177 ? 1.560 0.299 -20.576 1.00 84.44 177 ARG A C 1
ATOM 1347 O O . ARG A 1 177 ? 0.872 0.060 -19.588 1.00 84.44 177 ARG A O 1
ATOM 1354 N N . ALA A 1 178 ? 2.191 1.458 -20.736 1.00 80.56 178 ALA A N 1
ATOM 1355 C CA . ALA A 1 178 ? 2.139 2.544 -19.754 1.00 80.56 178 ALA A CA 1
ATOM 1356 C C . ALA A 1 178 ? 1.296 3.718 -20.271 1.00 80.56 178 ALA A C 1
ATOM 1358 O O . ALA A 1 178 ? 1.788 4.835 -20.428 1.00 80.56 178 ALA A O 1
ATOM 1359 N N . ASP A 1 179 ? 0.022 3.459 -20.551 1.00 79.00 179 ASP A N 1
ATOM 1360 C CA . ASP A 1 179 ? -0.998 4.479 -20.792 1.00 79.00 179 ASP A CA 1
ATOM 1361 C C . ASP A 1 179 ? -2.234 4.220 -19.912 1.00 79.00 179 ASP A C 1
ATOM 1363 O O . ASP A 1 179 ? -2.165 3.440 -18.972 1.00 79.00 179 ASP A O 1
ATOM 1367 N N . HIS A 1 180 ? -3.336 4.940 -20.127 1.00 74.12 180 HIS A N 1
ATOM 1368 C CA . HIS A 1 180 ? -4.589 4.752 -19.379 1.00 74.12 180 HIS A CA 1
ATOM 1369 C C . HIS A 1 180 ? -5.612 3.897 -20.144 1.00 74.12 180 HIS A C 1
ATOM 1371 O O . HIS A 1 180 ? -6.746 3.736 -19.689 1.00 74.12 180 HIS A O 1
ATOM 1377 N N . LEU A 1 181 ? -5.229 3.408 -21.324 1.00 69.31 181 LEU A N 1
ATOM 1378 C CA . LEU A 1 181 ? -6.080 2.629 -22.206 1.00 69.31 181 LEU A CA 1
ATOM 1379 C C . LEU A 1 181 ? -5.915 1.157 -21.805 1.00 69.31 181 LEU A C 1
ATOM 1381 O O . LEU A 1 181 ? -4.831 0.744 -21.411 1.00 69.31 181 LEU A O 1
ATOM 1385 N N . GLU A 1 182 ? -7.001 0.386 -21.822 1.00 70.12 182 GLU A N 1
ATOM 1386 C CA . GLU A 1 182 ? -7.039 -1.006 -21.329 1.00 70.12 182 GLU A CA 1
ATOM 1387 C C . GLU A 1 182 ? -6.753 -1.149 -19.822 1.00 70.12 182 GLU A C 1
ATOM 1389 O O . GLU A 1 182 ? -5.694 -1.637 -19.400 1.00 70.12 182 GLU A O 1
ATOM 1394 N N . PRO A 1 183 ? -7.720 -0.762 -18.967 1.00 67.69 183 PRO A N 1
ATOM 1395 C CA . PRO A 1 183 ? -7.660 -1.162 -17.575 1.00 67.69 183 PRO A CA 1
ATOM 1396 C C . PRO A 1 183 ? -7.654 -2.694 -17.459 1.00 67.69 183 PRO A C 1
ATOM 1398 O O . PRO A 1 183 ? -8.311 -3.372 -18.253 1.00 67.69 183 PRO A O 1
ATOM 1401 N N . PRO A 1 184 ? -6.952 -3.254 -16.458 1.00 65.44 184 PRO A N 1
ATOM 1402 C CA . PRO A 1 184 ? -7.067 -4.669 -16.149 1.00 65.44 184 PRO A CA 1
ATOM 1403 C C . PRO A 1 184 ? -8.534 -5.022 -15.878 1.00 65.44 184 PRO A C 1
ATOM 1405 O O . PRO A 1 184 ? -9.314 -4.182 -15.412 1.00 65.44 184 PRO A O 1
ATOM 1408 N N . ILE A 1 185 ? -8.907 -6.273 -16.162 1.00 64.94 185 ILE A N 1
ATOM 1409 C CA . ILE A 1 185 ? -10.250 -6.783 -15.869 1.00 64.94 185 ILE A CA 1
ATOM 1410 C C . ILE A 1 185 ? -10.551 -6.502 -14.395 1.00 64.94 185 ILE A C 1
ATOM 1412 O O . ILE A 1 185 ? -9.763 -6.844 -13.513 1.00 64.94 185 ILE A O 1
ATOM 1416 N N . ARG A 1 186 ? -11.683 -5.840 -14.135 1.00 56.75 186 ARG A N 1
ATOM 1417 C CA . ARG A 1 186 ? -12.100 -5.483 -12.778 1.00 56.75 186 ARG A CA 1
ATOM 1418 C C . ARG A 1 186 ? -12.352 -6.756 -11.979 1.00 56.75 186 ARG A C 1
ATOM 1420 O O . ARG A 1 186 ? -13.416 -7.357 -12.096 1.00 56.75 186 ARG A O 1
ATOM 1427 N N . THR A 1 187 ? -11.413 -7.135 -11.125 1.00 50.78 187 THR A N 1
ATOM 1428 C CA . THR A 1 187 ? -11.691 -8.097 -10.060 1.00 50.78 187 THR A CA 1
ATOM 1429 C C . THR A 1 187 ? -12.448 -7.352 -8.960 1.00 50.78 187 THR A C 1
ATOM 1431 O O . THR A 1 187 ? -12.005 -6.267 -8.564 1.00 50.78 187 THR A O 1
ATOM 1434 N N . PRO A 1 188 ? -13.596 -7.852 -8.468 1.00 47.03 188 PRO A N 1
ATOM 1435 C CA . PRO A 1 188 ? -14.289 -7.215 -7.359 1.00 47.03 188 PRO A CA 1
ATOM 1436 C C . PRO A 1 188 ? -13.336 -7.113 -6.167 1.00 47.03 188 PRO A C 1
ATOM 1438 O O . PRO A 1 188 ? -12.899 -8.110 -5.598 1.00 47.03 188 PRO A O 1
ATOM 1441 N N . SER A 1 189 ? -12.978 -5.878 -5.821 1.00 47.47 189 SER A N 1
ATOM 1442 C CA . SER A 1 189 ? -12.224 -5.595 -4.612 1.00 47.47 189 SER A CA 1
ATOM 1443 C C . SER A 1 189 ? -13.125 -5.886 -3.424 1.00 47.47 189 SER A C 1
ATOM 1445 O O . SER A 1 189 ? -14.185 -5.259 -3.342 1.00 47.47 189 SER A O 1
ATOM 1447 N N . PRO A 1 190 ? -12.715 -6.706 -2.448 1.00 52.31 190 PRO A N 1
ATOM 1448 C CA . PRO A 1 190 ? -13.349 -6.660 -1.149 1.00 52.31 190 PRO A CA 1
ATOM 1449 C C . PRO A 1 190 ? -12.908 -5.346 -0.492 1.00 52.31 190 PRO A C 1
ATOM 1451 O O . PRO A 1 190 ? -11.964 -5.309 0.289 1.00 52.31 190 PRO A O 1
ATOM 1454 N N . ARG A 1 191 ? -13.573 -4.234 -0.845 1.00 51.56 191 ARG A N 1
ATOM 1455 C CA . ARG A 1 191 ? -13.466 -2.950 -0.124 1.00 51.56 191 ARG A CA 1
ATOM 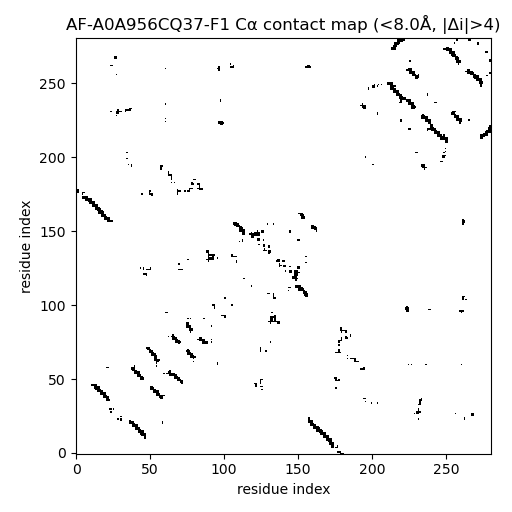1456 C C . ARG A 1 191 ? -13.826 -3.112 1.363 1.00 51.56 191 ARG A C 1
ATOM 1458 O O . ARG A 1 191 ? -13.496 -2.256 2.166 1.00 51.56 191 ARG A O 1
ATOM 1465 N N . ASP A 1 192 ? -14.395 -4.264 1.723 1.00 57.09 192 ASP A N 1
ATOM 1466 C CA . ASP A 1 192 ? -14.827 -4.631 3.064 1.00 57.09 192 ASP A CA 1
ATOM 1467 C C . ASP A 1 192 ? -13.902 -5.578 3.839 1.00 57.09 192 ASP A C 1
ATOM 1469 O O . ASP A 1 192 ? -14.266 -6.034 4.926 1.00 57.09 192 ASP A O 1
ATOM 1473 N N . ALA A 1 193 ? -12.711 -5.894 3.323 1.00 70.00 193 ALA A N 1
ATOM 1474 C CA . ALA A 1 193 ? -11.844 -6.867 3.978 1.00 70.00 193 ALA A CA 1
ATOM 1475 C C . ALA A 1 193 ? -11.211 -6.315 5.265 1.00 70.00 193 ALA A C 1
ATOM 1477 O O . ALA A 1 193 ? -10.521 -5.294 5.275 1.00 70.00 193 ALA A O 1
ATOM 1478 N N . LEU A 1 194 ? -11.397 -7.051 6.360 1.00 82.81 194 LEU A N 1
ATOM 1479 C CA . LEU A 1 194 ? -10.544 -6.922 7.533 1.00 82.81 194 LEU A CA 1
ATOM 1480 C C . LEU A 1 194 ? -9.123 -7.379 7.176 1.00 82.81 194 LEU A C 1
ATOM 1482 O O . LEU A 1 194 ? -8.928 -8.380 6.488 1.00 82.81 194 LEU A O 1
ATOM 1486 N N . ILE A 1 195 ? -8.128 -6.670 7.704 1.00 86.62 195 ILE A N 1
ATOM 1487 C CA . ILE A 1 195 ? -6.710 -7.047 7.613 1.00 86.62 195 ILE A CA 1
ATOM 1488 C C . ILE A 1 195 ? -6.446 -8.321 8.419 1.00 86.62 195 ILE A C 1
ATOM 1490 O O . ILE A 1 195 ? -5.583 -9.130 8.082 1.00 86.62 195 ILE A O 1
ATOM 1494 N N . VAL A 1 196 ? -7.201 -8.490 9.503 1.00 85.06 196 VAL A N 1
ATOM 1495 C CA . VAL A 1 196 ? -7.097 -9.609 10.432 1.00 85.06 196 VAL A CA 1
ATOM 1496 C C . VAL A 1 196 ? -8.334 -10.490 10.367 1.00 85.06 196 VAL A C 1
ATOM 1498 O O . VAL A 1 196 ? -9.439 -10.038 10.083 1.00 85.06 196 VAL A O 1
ATOM 1501 N N . THR A 1 197 ? -8.152 -11.766 10.686 1.00 84.88 197 THR A N 1
ATOM 1502 C CA . THR A 1 197 ? -9.266 -12.714 10.762 1.00 84.88 197 THR A CA 1
ATOM 1503 C C . THR A 1 197 ? -10.165 -12.427 11.970 1.00 84.88 197 THR A C 1
ATOM 1505 O O . THR A 1 197 ? -9.722 -11.869 12.980 1.00 84.88 197 THR A O 1
ATOM 1508 N N . HIS A 1 198 ? -11.416 -12.890 11.924 1.00 83.50 198 HIS A N 1
ATOM 1509 C CA . HIS A 1 198 ? -12.314 -12.822 13.083 1.00 83.50 198 HIS A CA 1
ATOM 1510 C C . HIS A 1 198 ? -11.765 -13.575 14.304 1.00 83.50 198 HIS A C 1
ATOM 1512 O O . HIS A 1 198 ? -11.986 -13.154 15.436 1.00 83.50 198 HIS A O 1
ATOM 1518 N N . THR A 1 199 ? -10.999 -14.652 14.102 1.00 83.19 199 THR A N 1
ATOM 1519 C CA . THR A 1 199 ? -10.366 -15.382 15.211 1.00 83.19 199 THR A CA 1
ATOM 1520 C C . THR A 1 199 ? -9.238 -14.572 15.848 1.00 83.19 199 THR A C 1
ATOM 1522 O O . THR A 1 199 ? -9.079 -14.610 17.067 1.00 83.19 199 THR A O 1
ATOM 1525 N N . THR A 1 200 ? -8.494 -13.787 15.062 1.00 85.50 200 THR A N 1
ATOM 1526 C CA . THR A 1 200 ? -7.533 -12.808 15.587 1.00 85.50 200 THR A CA 1
ATOM 1527 C C . THR A 1 200 ? -8.248 -11.723 16.393 1.00 85.50 200 THR A C 1
ATOM 1529 O O . THR A 1 200 ? -7.821 -11.440 17.510 1.00 85.50 200 THR A O 1
ATOM 1532 N N . LEU A 1 201 ? -9.354 -11.161 15.880 1.00 86.31 201 LEU A N 1
ATOM 1533 C CA . LEU A 1 201 ? -10.153 -10.156 16.599 1.00 86.31 201 LEU A CA 1
ATOM 1534 C C . LEU A 1 201 ? -10.667 -10.681 17.944 1.00 86.31 201 LEU A C 1
ATOM 1536 O O . LEU A 1 201 ? -10.505 -10.012 18.965 1.00 86.31 201 LEU A O 1
ATOM 1540 N N . ALA A 1 202 ? -11.190 -11.908 17.964 1.00 84.75 202 ALA A N 1
ATOM 1541 C CA . ALA A 1 202 ? -11.670 -12.565 19.177 1.00 84.75 202 ALA A CA 1
ATOM 1542 C C . ALA A 1 202 ? -10.576 -12.744 20.247 1.00 84.75 202 ALA A C 1
ATOM 1544 O O . ALA A 1 202 ? -10.880 -12.821 21.435 1.00 84.75 202 ALA A O 1
ATOM 1545 N N . ARG A 1 203 ? -9.301 -12.790 19.834 1.00 84.50 203 ARG A N 1
ATOM 1546 C CA . ARG A 1 203 ? -8.127 -12.986 20.700 1.00 84.50 203 ARG A CA 1
ATOM 1547 C C . ARG A 1 203 ? -7.419 -11.692 21.100 1.00 84.50 203 ARG A C 1
ATOM 1549 O O . ARG A 1 203 ? -6.487 -11.754 21.900 1.00 84.50 203 ARG A O 1
ATOM 1556 N N . LEU A 1 204 ? -7.848 -10.525 20.602 1.00 82.06 204 LEU A N 1
ATOM 1557 C CA . LEU A 1 204 ? -7.246 -9.225 20.954 1.00 82.06 204 LEU A CA 1
ATOM 1558 C C . LEU A 1 204 ? -7.342 -8.887 22.446 1.00 82.06 204 LEU A C 1
ATOM 1560 O O . LEU A 1 204 ? -6.663 -7.979 22.931 1.00 82.06 204 LEU A O 1
ATOM 1564 N N . ARG A 1 205 ? -8.179 -9.620 23.175 1.00 77.81 205 ARG A N 1
ATOM 1565 C CA . ARG A 1 205 ? -8.285 -9.586 24.622 1.00 77.81 205 ARG A CA 1
ATOM 1566 C C . ARG A 1 205 ? -8.261 -11.020 25.143 1.00 77.81 205 ARG A C 1
ATOM 1568 O O . ARG A 1 205 ? -8.905 -11.895 24.576 1.00 77.81 205 ARG A O 1
ATOM 1575 N N . LYS A 1 206 ? -7.558 -11.257 26.256 1.00 66.88 206 LYS A N 1
ATOM 1576 C CA . LYS A 1 206 ? -7.717 -12.507 27.010 1.00 66.88 206 LYS A CA 1
ATOM 1577 C C . LYS A 1 206 ? -9.125 -12.527 27.595 1.00 66.88 206 LYS A C 1
ATOM 1579 O O . LYS A 1 206 ? -9.449 -11.715 28.463 1.00 66.88 206 LYS A O 1
ATOM 1584 N N . THR A 1 207 ? -9.952 -13.430 27.101 1.00 62.84 207 THR A N 1
ATOM 1585 C CA . THR A 1 207 ? -11.344 -13.579 27.513 1.00 62.84 207 THR A CA 1
ATOM 1586 C C . THR A 1 207 ? -11.617 -14.993 27.998 1.00 62.84 207 THR A C 1
ATOM 1588 O O . THR A 1 207 ? -10.897 -15.933 27.661 1.00 62.84 207 THR A O 1
ATOM 1591 N N . ARG A 1 208 ? -12.629 -15.132 28.860 1.00 67.44 208 ARG A N 1
ATOM 1592 C CA . ARG A 1 208 ? -13.172 -16.444 29.222 1.00 67.44 208 ARG A CA 1
ATOM 1593 C C . ARG A 1 208 ? -13.916 -17.032 28.016 1.00 67.44 208 ARG A C 1
ATOM 1595 O O . ARG A 1 208 ? -14.303 -16.295 27.111 1.00 67.44 208 ARG A O 1
ATOM 1602 N N . ALA A 1 209 ? -14.100 -18.352 28.004 1.00 65.81 209 ALA A N 1
ATOM 1603 C CA . ALA A 1 209 ? -14.736 -19.069 26.894 1.00 65.81 209 ALA A CA 1
ATOM 1604 C C . ALA A 1 209 ? -16.201 -18.647 26.633 1.00 65.81 209 ALA A C 1
ATOM 1606 O O . ALA A 1 209 ? -16.712 -18.883 25.545 1.00 65.81 209 ALA A O 1
ATOM 1607 N N . ASP A 1 210 ? -16.849 -18.001 27.604 1.00 71.00 210 ASP A N 1
ATOM 1608 C CA . ASP A 1 210 ? -18.231 -17.507 27.600 1.00 71.00 210 ASP A CA 1
ATOM 1609 C C . ASP A 1 210 ? -18.351 -15.998 27.309 1.00 71.00 210 ASP A C 1
ATOM 1611 O O . ASP A 1 210 ? -19.400 -15.398 27.536 1.00 71.00 210 ASP A O 1
ATOM 1615 N N . ALA A 1 211 ? -17.284 -15.347 26.838 1.00 78.25 211 ALA A N 1
ATOM 1616 C CA . ALA A 1 211 ? -17.313 -13.909 26.614 1.00 78.25 211 ALA A CA 1
ATOM 1617 C C . ALA A 1 211 ? -18.319 -13.502 25.528 1.00 78.25 211 ALA A C 1
ATOM 1619 O O . ALA A 1 211 ? -18.288 -13.995 24.401 1.00 78.25 211 ALA A O 1
ATOM 1620 N N . GLU A 1 212 ? -19.169 -12.530 25.855 1.00 88.50 212 GLU A N 1
ATOM 1621 C CA . GLU A 1 212 ? -20.058 -11.907 24.882 1.00 88.50 212 GLU A CA 1
ATOM 1622 C C . GLU A 1 212 ? -19.265 -11.072 23.872 1.00 88.50 212 GLU A C 1
ATOM 1624 O O . GLU A 1 212 ? -18.303 -10.382 24.224 1.00 88.50 212 GLU A O 1
ATOM 1629 N N . PHE A 1 213 ? -19.716 -11.077 22.619 1.00 90.06 213 PHE A N 1
ATOM 1630 C CA . PHE A 1 213 ? -19.134 -10.282 21.543 1.00 90.06 213 PHE A CA 1
ATOM 1631 C C . PHE A 1 213 ? -19.992 -9.047 21.247 1.00 90.06 213 PHE A C 1
ATOM 1633 O O . PHE A 1 213 ? -21.210 -9.043 21.423 1.00 90.06 213 PHE A O 1
ATOM 1640 N N . GLY A 1 214 ? -19.336 -7.976 20.819 1.00 92.00 214 GLY A N 1
ATOM 1641 C CA . GLY A 1 214 ? -19.940 -6.732 20.369 1.00 92.00 214 GLY A CA 1
ATOM 1642 C C . GLY A 1 214 ? -19.362 -6.291 19.027 1.00 92.00 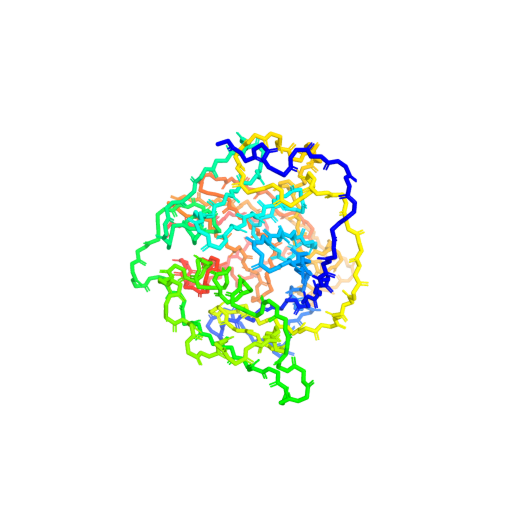214 GLY A C 1
ATOM 1643 O O . GLY A 1 214 ? -18.594 -7.011 18.380 1.00 92.00 214 GLY A O 1
ATOM 1644 N N . ALA A 1 215 ? -19.745 -5.085 18.619 1.00 93.94 215 ALA A N 1
ATOM 1645 C CA . ALA A 1 215 ? -19.259 -4.459 17.402 1.00 93.94 215 ALA A CA 1
ATOM 1646 C C . ALA A 1 215 ? -18.786 -3.027 17.666 1.00 93.94 215 ALA A C 1
ATOM 1648 O O . ALA A 1 215 ? -19.326 -2.331 18.527 1.00 93.94 215 ALA A O 1
ATOM 1649 N N . LEU A 1 216 ? -17.769 -2.611 16.920 1.00 96.12 216 LEU A N 1
ATOM 1650 C CA . LEU A 1 216 ? -17.291 -1.238 16.873 1.00 96.12 216 LEU A CA 1
ATOM 1651 C C . LEU A 1 216 ? -17.764 -0.597 15.569 1.00 96.12 216 LEU A C 1
ATOM 1653 O O . LEU A 1 216 ? -17.396 -1.071 14.497 1.00 96.12 216 LEU A O 1
ATOM 1657 N N . ASP A 1 217 ? -18.535 0.479 15.663 1.00 96.69 217 ASP A N 1
ATOM 1658 C CA . ASP A 1 217 ? -18.854 1.331 14.517 1.00 96.69 217 ASP A CA 1
ATOM 1659 C C . ASP A 1 217 ? -17.737 2.368 14.338 1.00 96.69 217 ASP A C 1
ATOM 1661 O O . ASP A 1 217 ? -17.529 3.227 15.197 1.00 96.69 217 ASP A O 1
ATOM 1665 N N . ALA A 1 218 ? -16.957 2.251 13.267 1.00 96.25 218 ALA A N 1
ATOM 1666 C CA . ALA A 1 218 ? -15.838 3.135 12.984 1.00 96.25 218 ALA A CA 1
ATOM 1667 C C . ALA A 1 218 ? -16.127 3.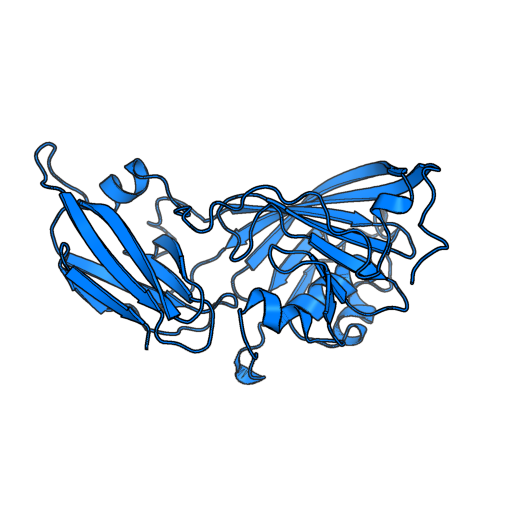998 11.756 1.00 96.25 218 ALA A C 1
ATOM 1669 O O . ALA A 1 218 ? -16.474 3.474 10.702 1.00 96.25 218 ALA A O 1
ATOM 16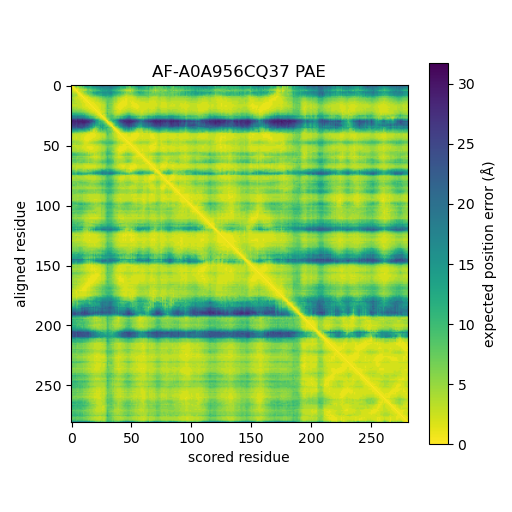70 N N . LYS A 1 219 ? -15.900 5.312 11.855 1.00 96.31 219 LYS A N 1
ATOM 1671 C CA . LYS A 1 219 ? -16.071 6.251 10.738 1.00 96.31 219 LYS A CA 1
ATOM 1672 C C . LYS A 1 219 ? -14.823 7.088 10.513 1.00 96.31 219 LYS A C 1
ATOM 1674 O O . LYS A 1 219 ? -14.302 7.688 11.452 1.00 96.31 219 LYS A O 1
ATOM 1679 N N . ASN A 1 220 ? -14.384 7.185 9.264 1.00 95.88 220 ASN A N 1
ATOM 1680 C CA . ASN A 1 220 ? -13.338 8.106 8.854 1.00 95.88 220 ASN A CA 1
ATOM 1681 C C . ASN A 1 220 ? -13.946 9.431 8.377 1.00 95.88 220 ASN A C 1
ATOM 1683 O O . ASN A 1 220 ? -14.393 9.540 7.242 1.00 95.88 220 ASN A O 1
ATOM 1687 N N . ALA A 1 221 ? -13.970 10.447 9.238 1.00 95.62 221 ALA A N 1
ATOM 1688 C CA . ALA A 1 221 ? -14.446 11.789 8.900 1.00 95.62 221 ALA A CA 1
ATOM 1689 C C . ALA A 1 221 ? -13.336 12.703 8.341 1.00 95.62 221 ALA A C 1
ATOM 1691 O O . ALA A 1 221 ? -13.563 13.897 8.155 1.00 95.62 221 ALA A O 1
ATOM 1692 N N . THR A 1 222 ? -12.144 12.161 8.073 1.00 93.25 222 THR A N 1
ATOM 1693 C CA . THR A 1 222 ? -10.998 12.941 7.586 1.00 93.25 222 THR A CA 1
ATOM 1694 C C . THR A 1 222 ? -10.918 13.005 6.062 1.00 93.25 222 THR A C 1
ATOM 1696 O O . THR A 1 222 ? -11.648 12.328 5.343 1.00 93.25 222 THR A O 1
ATOM 1699 N N . ASP A 1 223 ? -9.988 13.825 5.570 1.00 91.06 223 ASP A N 1
ATOM 1700 C CA . ASP A 1 223 ? -9.700 14.053 4.150 1.00 91.06 223 ASP A CA 1
ATOM 1701 C C . ASP A 1 223 ? -8.780 13.002 3.507 1.00 91.06 223 ASP A C 1
ATOM 1703 O O . ASP A 1 223 ? -8.353 13.165 2.363 1.00 91.06 223 ASP A O 1
ATOM 1707 N N . ALA A 1 224 ? -8.418 11.950 4.241 1.00 91.31 224 ALA A N 1
ATOM 1708 C CA . ALA A 1 224 ? -7.472 10.945 3.785 1.00 91.31 224 ALA A CA 1
ATOM 1709 C C . ALA A 1 224 ? -7.844 9.557 4.278 1.00 91.31 224 ALA A C 1
ATOM 1711 O O . ALA A 1 224 ? -8.544 9.396 5.274 1.00 91.31 224 ALA A O 1
ATOM 1712 N N . ARG A 1 225 ? -7.304 8.541 3.609 1.00 93.25 225 ARG A N 1
ATOM 1713 C CA . ARG A 1 225 ? -7.425 7.160 4.059 1.00 93.25 225 ARG A CA 1
ATOM 1714 C C . ARG A 1 225 ? -6.798 6.999 5.443 1.00 93.25 225 ARG A C 1
ATOM 1716 O O . ARG A 1 225 ? -5.750 7.583 5.734 1.00 93.25 225 ARG A O 1
ATOM 1723 N N . ALA A 1 226 ? -7.410 6.175 6.281 1.00 94.12 226 ALA A N 1
ATOM 1724 C CA . ALA A 1 226 ? -6.929 5.894 7.624 1.00 94.12 226 ALA A CA 1
ATOM 1725 C C . ALA A 1 226 ? -6.914 4.388 7.902 1.00 94.12 226 ALA A C 1
ATOM 1727 O O . ALA A 1 226 ? -7.838 3.664 7.545 1.00 94.12 226 ALA A O 1
ATOM 1728 N N . LEU A 1 227 ? -5.858 3.918 8.556 1.00 93.44 227 LEU A N 1
ATOM 1729 C CA . LEU A 1 227 ? -5.775 2.587 9.133 1.00 93.44 227 LEU A CA 1
ATOM 1730 C C . LEU A 1 227 ? -6.317 2.622 10.552 1.00 93.44 227 LEU A C 1
ATOM 1732 O O . LEU A 1 227 ? -5.705 3.245 11.421 1.00 93.44 227 LEU A O 1
ATOM 1736 N N . LEU A 1 228 ? -7.406 1.905 10.795 1.00 94.19 228 LEU A N 1
ATOM 1737 C CA . LEU A 1 228 ? -7.908 1.634 12.130 1.00 94.19 228 LEU A CA 1
ATOM 1738 C C . LEU A 1 228 ? -7.017 0.605 12.833 1.00 94.19 228 LEU A C 1
ATOM 1740 O O . LEU A 1 228 ? -6.686 -0.448 12.279 1.00 94.19 228 LEU A O 1
ATOM 1744 N N . THR A 1 229 ? -6.676 0.896 14.083 1.00 93.00 229 THR A N 1
ATOM 1745 C CA . THR A 1 229 ? -5.876 0.029 14.951 1.00 93.00 229 THR A CA 1
ATOM 1746 C C . THR A 1 229 ? -6.633 -0.265 16.240 1.00 93.00 229 THR A C 1
ATOM 1748 O O . THR A 1 229 ? -7.255 0.634 16.806 1.00 93.00 229 THR A O 1
ATOM 1751 N N . ILE A 1 230 ? -6.572 -1.512 16.712 1.00 92.00 230 ILE A N 1
ATOM 1752 C CA . ILE A 1 230 ? -7.161 -1.953 17.984 1.00 92.00 230 ILE A CA 1
ATOM 1753 C C . ILE A 1 230 ? -6.068 -2.652 18.790 1.00 92.00 230 ILE A C 1
ATOM 1755 O O . ILE A 1 230 ? -5.494 -3.641 18.339 1.00 92.00 230 ILE A O 1
ATOM 1759 N N . ASN A 1 231 ? -5.747 -2.118 19.968 1.00 88.50 231 ASN A N 1
ATOM 1760 C CA . ASN A 1 231 ? -4.610 -2.522 20.800 1.00 88.50 231 ASN A CA 1
ATOM 1761 C C . ASN A 1 231 ? -3.295 -2.587 19.994 1.00 88.50 231 ASN A C 1
ATOM 1763 O O . ASN A 1 231 ? -2.502 -3.511 20.151 1.00 88.50 231 ASN A O 1
ATOM 1767 N N . GLY A 1 232 ? -3.105 -1.646 19.063 1.00 85.69 232 GLY A N 1
ATOM 1768 C CA . GLY A 1 232 ? -1.958 -1.604 18.149 1.00 85.69 232 GLY A CA 1
ATOM 1769 C C . GLY A 1 232 ? -1.964 -2.630 17.021 1.00 85.69 232 GLY A C 1
ATOM 1770 O O . GLY A 1 232 ? -1.080 -2.591 16.170 1.00 85.69 232 GLY A O 1
ATOM 1771 N N . THR A 1 233 ? -2.968 -3.503 16.949 1.00 88.88 233 THR A N 1
ATOM 1772 C CA . THR A 1 233 ? -3.147 -4.408 15.812 1.00 88.88 233 THR A CA 1
ATOM 1773 C C . THR A 1 233 ? -3.836 -3.656 14.670 1.00 88.88 233 THR A C 1
ATOM 1775 O O . THR A 1 233 ? -4.885 -3.054 14.909 1.00 88.88 233 THR A O 1
ATOM 1778 N N . PRO A 1 234 ? -3.295 -3.662 13.441 1.00 90.12 234 PRO A N 1
ATOM 1779 C CA . PRO A 1 234 ? -3.955 -3.068 12.281 1.00 90.12 234 PRO A CA 1
ATOM 1780 C C . PRO A 1 234 ? -5.172 -3.909 11.879 1.00 90.12 234 PRO A C 1
ATOM 1782 O O . PRO A 1 234 ? -5.044 -5.113 11.669 1.00 90.12 234 PRO A O 1
ATOM 1785 N N . VAL A 1 235 ? -6.352 -3.290 11.790 1.00 91.06 235 VAL A N 1
ATOM 1786 C CA . VAL A 1 235 ? -7.620 -4.019 11.604 1.00 91.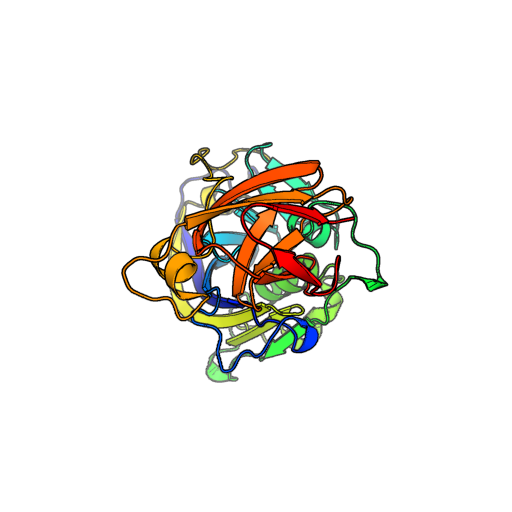06 235 VAL A CA 1
ATOM 1787 C C . VAL A 1 235 ? -8.258 -3.763 10.249 1.00 91.06 235 VAL A C 1
ATOM 1789 O O . VAL A 1 235 ? -8.695 -4.716 9.610 1.00 91.06 235 VAL A O 1
ATOM 1792 N N . ARG A 1 236 ? -8.345 -2.504 9.811 1.00 91.19 236 ARG A N 1
ATOM 1793 C CA . ARG A 1 236 ? -9.051 -2.141 8.575 1.00 91.19 236 ARG A CA 1
ATOM 1794 C C . ARG A 1 236 ? -8.595 -0.788 8.042 1.00 91.19 236 ARG A C 1
ATOM 1796 O O . ARG A 1 236 ? -8.358 0.130 8.825 1.00 91.19 236 ARG A O 1
ATOM 1803 N N . TRP A 1 237 ? -8.515 -0.668 6.722 1.00 91.62 237 TRP A N 1
ATOM 1804 C CA . TRP A 1 237 ? -8.401 0.616 6.032 1.00 91.62 237 TRP A CA 1
ATOM 1805 C C . TRP A 1 237 ? -9.789 1.217 5.802 1.00 91.62 237 TRP A C 1
ATOM 1807 O O . TRP A 1 237 ? -10.713 0.492 5.449 1.00 91.62 237 TRP A O 1
ATOM 1817 N N . LEU A 1 238 ? -9.919 2.525 6.005 1.00 92.31 238 LEU A N 1
ATOM 1818 C CA . LEU A 1 238 ? -11.136 3.294 5.757 1.00 92.31 238 LEU A CA 1
ATOM 1819 C C . LEU A 1 238 ? -10.805 4.451 4.817 1.00 92.31 238 LEU A C 1
ATOM 1821 O O . LEU A 1 238 ? -9.945 5.279 5.140 1.00 92.31 238 LEU A O 1
ATOM 1825 N N . ASP A 1 239 ? -11.470 4.518 3.670 1.00 91.62 239 ASP A N 1
ATOM 1826 C CA . ASP A 1 239 ? -11.396 5.656 2.755 1.00 91.62 239 ASP A CA 1
ATOM 1827 C C . ASP A 1 239 ? -12.025 6.922 3.385 1.00 91.62 239 ASP A C 1
ATOM 1829 O O . ASP A 1 239 ? -12.758 6.832 4.376 1.00 91.62 239 ASP A O 1
ATOM 1833 N N . PRO A 1 240 ? -11.720 8.130 2.871 1.00 91.56 240 PRO A N 1
ATOM 1834 C CA . PRO A 1 240 ? -12.351 9.366 3.341 1.00 91.56 240 PRO A CA 1
ATOM 1835 C C . PRO A 1 240 ? -13.884 9.281 3.301 1.00 91.56 240 PRO A C 1
ATOM 1837 O O . PRO A 1 240 ? -14.467 8.954 2.269 1.00 91.56 240 PRO A O 1
ATOM 1840 N N . GLY A 1 241 ? -14.542 9.590 4.418 1.00 91.69 241 GLY A N 1
ATOM 1841 C CA . GLY A 1 241 ? -16.000 9.528 4.559 1.00 91.69 241 GLY A CA 1
ATOM 1842 C C . GLY A 1 241 ? -16.577 8.125 4.780 1.00 91.69 241 GLY A C 1
ATOM 1843 O O . GLY A 1 241 ? -17.769 8.017 5.073 1.00 91.69 241 GLY A O 1
ATOM 1844 N N . GLU A 1 242 ? -15.769 7.064 4.674 1.00 91.69 242 GLU A N 1
ATOM 1845 C CA . GLU A 1 242 ? -16.217 5.679 4.849 1.00 91.69 242 GLU A CA 1
ATOM 1846 C C . GLU A 1 242 ? -16.538 5.373 6.321 1.00 91.69 242 GLU A C 1
ATOM 1848 O O . GLU A 1 242 ? -15.851 5.825 7.244 1.00 91.69 242 GLU A O 1
ATOM 1853 N N . GLY A 1 243 ? -17.586 4.576 6.537 1.00 92.19 243 GLY A N 1
ATOM 1854 C CA . GLY A 1 243 ? -17.895 3.942 7.814 1.00 92.19 243 GLY A CA 1
ATOM 1855 C C . GLY A 1 243 ? -17.875 2.421 7.685 1.00 92.19 243 GLY A C 1
ATOM 1856 O O . GLY A 1 243 ? -18.207 1.887 6.629 1.00 92.19 243 GLY A O 1
ATOM 1857 N N . ALA A 1 244 ? -17.500 1.726 8.755 1.00 92.44 244 ALA A N 1
ATOM 1858 C CA . ALA A 1 244 ? -17.481 0.272 8.806 1.00 92.44 244 ALA A CA 1
ATOM 1859 C C . ALA A 1 244 ? -17.830 -0.245 10.202 1.00 92.44 244 ALA A C 1
ATOM 1861 O O . ALA A 1 244 ? -17.399 0.305 11.215 1.00 92.44 244 ALA A O 1
ATOM 1862 N N . VAL A 1 245 ? -18.537 -1.373 10.243 1.00 94.06 245 VAL A N 1
ATOM 1863 C CA . VAL A 1 245 ? -18.843 -2.092 11.482 1.00 94.06 245 VAL A CA 1
ATOM 1864 C C . VAL A 1 245 ? -17.862 -3.252 11.642 1.00 94.06 245 VAL A C 1
ATOM 1866 O O . VAL A 1 245 ? -17.858 -4.190 10.847 1.00 94.06 245 VAL A O 1
ATOM 1869 N N . ILE A 1 246 ? -17.035 -3.208 12.686 1.00 93.44 246 ILE A N 1
ATOM 1870 C CA . ILE A 1 246 ? -16.107 -4.283 13.047 1.00 93.44 246 ILE A CA 1
ATOM 1871 C C . ILE A 1 246 ? -16.772 -5.162 14.106 1.00 93.44 246 ILE A C 1
ATOM 1873 O O . ILE A 1 246 ? -16.840 -4.792 15.278 1.00 93.44 246 ILE A O 1
ATOM 1877 N N . SER A 1 247 ? -17.264 -6.328 13.697 1.00 91.94 247 SER A N 1
ATOM 1878 C CA . SER A 1 247 ? -17.892 -7.321 14.574 1.00 91.94 247 SER A CA 1
ATOM 1879 C C . SER A 1 247 ? -16.902 -8.393 15.054 1.00 91.94 247 SER A C 1
ATOM 1881 O O . SER A 1 247 ? -15.801 -8.548 14.522 1.00 91.94 247 SER A O 1
ATOM 1883 N N . GLY A 1 248 ? -17.298 -9.156 16.078 1.00 88.94 248 GLY A N 1
ATOM 1884 C CA . GLY A 1 248 ? -16.491 -1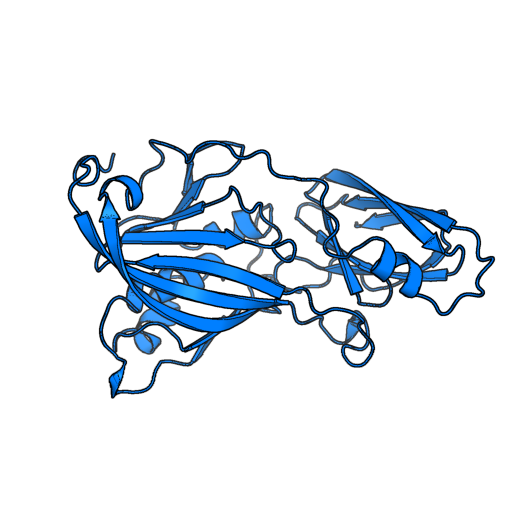0.265 16.609 1.00 88.94 248 GLY A CA 1
ATOM 1885 C C . GLY A 1 248 ? -15.420 -9.835 17.615 1.00 88.94 248 GLY A C 1
ATOM 1886 O O . GLY A 1 248 ? -14.511 -10.605 17.918 1.00 88.94 248 GLY A O 1
ATOM 1887 N N . LEU A 1 249 ? -15.534 -8.622 18.159 1.00 91.00 249 LEU A N 1
ATOM 1888 C CA . LEU A 1 249 ? -14.721 -8.153 19.279 1.00 91.00 249 LEU A CA 1
ATOM 1889 C C . LEU A 1 249 ? -15.400 -8.547 20.594 1.00 91.00 249 LEU A C 1
ATOM 1891 O O . LEU A 1 249 ? -16.585 -8.256 20.755 1.00 91.00 249 LEU A O 1
ATOM 1895 N N . PRO A 1 250 ? -14.702 -9.161 21.561 1.00 92.06 250 PRO A N 1
ATOM 1896 C CA . PRO A 1 250 ? -15.283 -9.373 22.879 1.00 92.06 250 PRO A CA 1
ATOM 1897 C C . PRO A 1 250 ? -15.705 -8.047 23.523 1.00 92.06 250 PRO A C 1
ATOM 1899 O O . PRO A 1 250 ? -15.036 -7.029 23.342 1.00 92.06 250 PRO A O 1
ATOM 1902 N N . LYS A 1 251 ? -16.793 -8.017 24.290 1.00 93.00 251 LYS A N 1
ATOM 1903 C CA . LYS A 1 251 ? -17.227 -6.781 24.952 1.00 93.00 251 LYS A CA 1
ATOM 1904 C C . LYS A 1 251 ? -16.168 -6.271 25.940 1.00 93.00 251 LYS A C 1
ATOM 1906 O O . LYS A 1 251 ? -15.476 -7.045 26.606 1.00 93.00 251 LYS A O 1
ATOM 1911 N N . GLY A 1 252 ? -16.054 -4.949 26.052 1.00 91.62 252 GLY A N 1
ATOM 1912 C CA . GLY A 1 252 ? -15.172 -4.266 26.997 1.00 91.62 252 GLY A CA 1
ATOM 1913 C C . GLY A 1 252 ? -14.276 -3.208 26.357 1.00 91.62 252 GLY A C 1
ATOM 1914 O O . GLY A 1 252 ? -14.492 -2.794 25.226 1.00 91.62 252 GLY A O 1
ATOM 1915 N N . GLY A 1 253 ? -13.295 -2.722 27.114 1.00 91.88 253 GLY A N 1
ATOM 1916 C CA . GLY A 1 253 ? -12.408 -1.645 26.680 1.00 91.88 253 GLY A CA 1
ATOM 1917 C C . GLY A 1 253 ? -11.248 -2.066 25.788 1.00 91.88 253 GLY A C 1
ATOM 1918 O O . GLY A 1 253 ? -10.621 -3.100 26.029 1.00 91.88 253 GLY A O 1
ATOM 1919 N N . TYR A 1 254 ? -10.939 -1.208 24.820 1.00 92.06 254 TYR A N 1
ATOM 1920 C CA . TYR A 1 254 ? -9.855 -1.342 23.853 1.00 92.06 254 TYR A CA 1
ATOM 1921 C C . TYR A 1 254 ? -9.130 -0.012 23.666 1.00 92.06 254 TYR A C 1
ATOM 1923 O O . TYR A 1 254 ? -9.739 1.052 23.760 1.00 92.06 254 TYR A O 1
ATOM 1931 N N . SER A 1 255 ? -7.837 -0.069 23.353 1.00 92.19 255 SER A N 1
ATOM 1932 C CA . SER A 1 255 ? -7.080 1.086 22.870 1.00 92.19 255 SER A CA 1
ATOM 1933 C C . SER A 1 255 ? -7.255 1.198 21.357 1.00 92.19 255 SER A C 1
ATOM 1935 O O . SER A 1 255 ? -6.756 0.353 20.617 1.00 92.19 255 SER A O 1
ATOM 1937 N N . ILE A 1 256 ? -7.997 2.199 20.888 1.00 94.06 256 ILE A N 1
ATOM 1938 C CA . ILE A 1 256 ? -8.358 2.368 19.476 1.00 94.06 256 ILE A CA 1
ATOM 1939 C C . ILE A 1 256 ? -7.727 3.644 18.938 1.00 94.06 256 ILE A C 1
ATOM 1941 O O . ILE A 1 256 ? -7.933 4.725 19.489 1.00 94.06 256 ILE A O 1
ATOM 1945 N N . GLY A 1 257 ? -6.955 3.523 17.863 1.00 94.31 257 GLY A N 1
ATOM 1946 C CA . GLY A 1 257 ? -6.284 4.645 17.208 1.00 94.31 257 GLY A CA 1
ATOM 1947 C C . GLY A 1 257 ? -6.379 4.554 15.693 1.00 94.31 257 GLY A C 1
ATOM 1948 O O . GLY A 1 257 ? -6.757 3.516 15.148 1.00 94.31 257 GLY A O 1
ATOM 1949 N N . ALA A 1 258 ? -5.991 5.626 15.006 1.00 94.56 258 ALA A N 1
ATOM 1950 C CA . ALA A 1 258 ? -5.903 5.637 13.555 1.00 94.56 258 ALA A CA 1
ATOM 1951 C C . ALA A 1 258 ? -4.646 6.340 13.029 1.00 94.56 258 ALA A C 1
ATOM 1953 O O . ALA A 1 258 ? -4.234 7.386 13.540 1.00 94.56 258 ALA A O 1
ATOM 1954 N N . MET A 1 259 ? -4.063 5.798 11.961 1.00 92.81 259 MET A N 1
ATOM 1955 C CA . MET A 1 259 ? -2.901 6.384 11.286 1.00 92.81 259 MET A CA 1
ATOM 1956 C C . MET A 1 259 ? -3.079 6.449 9.769 1.00 92.81 259 MET A C 1
ATOM 1958 O O . MET A 1 259 ? -3.834 5.683 9.183 1.00 92.81 259 MET A O 1
ATOM 1962 N N . ARG A 1 260 ? -2.370 7.368 9.120 1.00 91.81 260 ARG A N 1
ATOM 1963 C CA . ARG A 1 260 ? -2.356 7.528 7.662 1.00 91.81 260 ARG A CA 1
ATOM 1964 C C . ARG A 1 260 ? -1.548 6.399 7.008 1.00 91.81 260 ARG A C 1
ATOM 1966 O O . ARG A 1 260 ? -0.714 5.792 7.682 1.00 91.81 260 ARG A O 1
ATOM 1973 N N . PRO A 1 261 ? -1.684 6.170 5.688 1.00 90.62 261 PRO A N 1
ATOM 1974 C CA . PRO A 1 261 ? -0.933 5.136 4.980 1.00 90.62 261 PRO A CA 1
ATOM 1975 C C . PRO A 1 261 ? 0.584 5.230 5.149 1.00 90.62 261 PRO A C 1
ATOM 1977 O O . PRO A 1 261 ? 1.256 4.209 5.199 1.00 90.62 261 PRO A O 1
ATOM 1980 N N . PHE A 1 262 ? 1.133 6.434 5.319 1.00 90.50 262 PHE A N 1
ATOM 1981 C CA . PHE A 1 262 ? 2.565 6.649 5.553 1.00 90.50 262 PHE A CA 1
ATOM 1982 C C . PHE A 1 262 ? 2.977 6.687 7.033 1.00 90.50 262 PHE A C 1
ATOM 1984 O O . PHE A 1 262 ? 4.097 7.076 7.347 1.00 90.50 262 PHE A O 1
ATOM 1991 N N . GLY A 1 263 ? 2.108 6.240 7.944 1.00 87.81 263 GLY A N 1
ATOM 1992 C CA . GLY A 1 263 ? 2.416 6.038 9.365 1.00 87.81 263 GLY A CA 1
ATOM 1993 C C . GLY A 1 263 ? 2.197 7.255 10.261 1.00 87.81 263 GLY A C 1
ATOM 1994 O O . GLY A 1 263 ? 2.295 7.136 11.481 1.00 87.81 263 GLY A O 1
ATOM 1995 N N . ASN A 1 264 ? 1.875 8.419 9.693 1.00 88.38 264 ASN A N 1
ATOM 1996 C CA . ASN A 1 264 ? 1.557 9.609 10.477 1.00 88.38 264 ASN A CA 1
ATOM 1997 C C . ASN A 1 264 ? 0.267 9.379 11.280 1.00 88.38 264 ASN A C 1
ATOM 1999 O O . ASN A 1 264 ? -0.727 8.956 10.686 1.00 88.38 264 ASN A O 1
ATOM 2003 N N . PRO A 1 265 ? 0.227 9.684 12.587 1.00 88.62 265 PRO A N 1
ATOM 2004 C CA . PRO A 1 265 ? -1.009 9.586 13.353 1.00 88.62 265 PRO A CA 1
ATOM 2005 C C . PRO A 1 265 ? -2.081 10.507 12.757 1.00 88.62 265 PRO A C 1
ATOM 2007 O O . PRO A 1 265 ? -1.805 11.664 12.442 1.00 88.62 265 PRO A O 1
ATOM 2010 N N . VAL A 1 266 ? -3.299 9.982 12.598 1.00 90.31 266 VAL A N 1
ATOM 2011 C CA . VAL A 1 266 ? -4.504 10.802 12.384 1.00 90.31 266 VAL A CA 1
ATOM 2012 C C . VAL A 1 266 ? -5.130 11.069 13.738 1.00 90.31 266 VAL A C 1
ATOM 2014 O O . VAL A 1 266 ? -5.275 12.213 14.146 1.00 90.31 266 VAL A O 1
ATOM 2017 N N . ARG A 1 267 ? -5.386 9.986 14.475 1.00 91.38 267 ARG A N 1
ATOM 2018 C CA . ARG A 1 267 ? -5.955 10.019 15.812 1.00 91.38 267 ARG A CA 1
ATOM 2019 C C . ARG A 1 267 ? -5.120 9.126 16.727 1.00 91.38 267 ARG A C 1
ATOM 2021 O O . ARG A 1 267 ? -5.011 7.928 16.448 1.00 91.38 267 ARG A O 1
ATOM 2028 N N . PRO A 1 268 ? -4.505 9.673 17.789 1.00 89.94 268 PRO A N 1
ATOM 2029 C CA . PRO A 1 268 ? -3.741 8.861 18.726 1.00 89.94 268 PRO A CA 1
ATOM 2030 C C . PRO A 1 268 ? -4.657 7.825 19.398 1.00 89.94 268 PRO A C 1
ATOM 2032 O O . PRO A 1 268 ? -5.866 8.068 19.494 1.00 89.94 268 PRO A O 1
ATOM 2035 N N . PRO A 1 269 ? -4.115 6.689 19.873 1.00 91.12 269 PRO A N 1
ATOM 2036 C CA . PRO A 1 269 ? -4.923 5.686 20.549 1.00 91.12 269 PRO A CA 1
ATOM 2037 C C . PRO A 1 269 ? -5.670 6.256 21.758 1.00 91.12 269 PRO A C 1
ATOM 2039 O O . PRO A 1 269 ? -5.103 6.986 22.571 1.00 91.12 269 PRO A O 1
ATOM 2042 N N . ARG A 1 270 ? -6.953 5.915 21.876 1.00 92.12 270 ARG A N 1
ATOM 2043 C CA . ARG A 1 270 ? -7.824 6.277 22.998 1.00 92.12 270 ARG A CA 1
ATOM 2044 C C . ARG A 1 270 ? -8.586 5.059 23.483 1.00 92.12 270 ARG A C 1
ATOM 2046 O O . ARG A 1 270 ? -8.876 4.148 22.714 1.00 92.12 270 ARG A O 1
ATOM 2053 N N . TYR A 1 271 ? -8.936 5.063 24.761 1.00 93.81 271 TYR A N 1
ATOM 2054 C CA . TYR A 1 271 ? -9.748 4.003 25.336 1.00 93.81 271 TYR A CA 1
ATOM 2055 C C . TYR A 1 271 ? -11.202 4.119 24.862 1.00 93.81 271 TYR A C 1
ATOM 2057 O O . TYR A 1 271 ? -11.826 5.168 25.022 1.00 93.81 271 TYR A O 1
ATOM 2065 N N . VAL A 1 272 ? -11.733 3.045 24.282 1.00 94.81 272 VAL A N 1
ATOM 2066 C CA . VAL A 1 272 ? -13.110 2.943 23.779 1.00 94.81 272 VAL A CA 1
ATOM 2067 C C . VAL A 1 272 ? -13.713 1.632 24.263 1.00 94.81 272 VAL A C 1
ATOM 2069 O O . VAL A 1 272 ? -13.054 0.593 24.240 1.00 94.81 272 VAL A O 1
ATOM 2072 N N . VAL A 1 273 ? -14.969 1.672 24.701 1.00 95.31 273 VAL A N 1
ATOM 2073 C CA . VAL A 1 273 ? -15.717 0.482 25.122 1.00 95.31 273 VAL A CA 1
ATOM 2074 C C . VAL A 1 273 ? -16.488 -0.085 23.930 1.00 95.31 273 VAL A C 1
ATOM 2076 O O . VAL A 1 273 ? -17.137 0.661 23.206 1.00 95.31 273 VAL A O 1
ATOM 2079 N N . VAL A 1 274 ? -16.402 -1.401 23.731 1.00 94.25 274 VAL A N 1
ATOM 2080 C CA . VAL A 1 274 ? -17.141 -2.173 22.724 1.00 94.25 274 VAL A CA 1
ATOM 2081 C C . VAL A 1 274 ? -18.279 -2.950 23.415 1.00 94.25 274 VAL A C 1
ATOM 2083 O O . VAL A 1 274 ? -18.012 -3.614 24.423 1.00 94.25 274 VAL A O 1
ATOM 2086 N N . PRO A 1 275 ? -19.523 -2.933 22.892 1.00 95.62 275 PRO A N 1
ATOM 2087 C CA . PRO A 1 275 ? -19.953 -2.223 21.688 1.00 95.62 275 PRO A CA 1
ATOM 2088 C C . PRO A 1 275 ? -19.909 -0.701 21.858 1.00 95.62 275 PRO A C 1
ATOM 2090 O O . PRO A 1 275 ? -20.150 -0.189 22.948 1.00 95.62 275 PRO A O 1
ATOM 2093 N N . GLY A 1 276 ? -19.587 0.007 20.779 1.00 95.62 276 GLY A N 1
ATOM 2094 C CA . GLY A 1 276 ? -19.427 1.458 20.799 1.00 95.62 276 GLY A CA 1
ATOM 2095 C C . GLY A 1 276 ? -19.073 2.022 19.429 1.00 95.62 276 GLY A C 1
ATOM 2096 O O . GLY A 1 276 ? -19.036 1.289 18.441 1.00 95.62 276 GLY A O 1
ATOM 2097 N N . ALA A 1 277 ? -18.800 3.325 19.383 1.00 96.44 277 ALA A N 1
ATOM 2098 C CA . ALA A 1 277 ? -18.461 4.037 18.157 1.00 96.44 277 ALA A CA 1
ATOM 2099 C C . ALA A 1 277 ? -17.109 4.754 18.266 1.00 96.44 277 ALA A C 1
ATOM 2101 O O . ALA A 1 277 ? -16.709 5.207 19.342 1.00 96.44 277 ALA A O 1
ATOM 2102 N N . PHE A 1 278 ? -16.417 4.888 17.138 1.00 96.69 278 PHE A N 1
ATOM 2103 C CA . PHE A 1 278 ? -15.154 5.603 17.022 1.00 96.69 278 PHE A CA 1
ATOM 2104 C C . PHE A 1 278 ? -15.108 6.422 15.731 1.00 96.69 278 PHE A C 1
ATOM 2106 O O . PHE A 1 278 ? -15.111 5.884 14.627 1.00 96.69 278 PHE A O 1
ATOM 2113 N N . VAL A 1 279 ? -15.021 7.742 15.874 1.00 96.75 279 VAL A N 1
ATOM 2114 C CA . VAL A 1 279 ? -14.855 8.662 14.745 1.00 96.75 279 VAL A CA 1
ATOM 2115 C C . VAL A 1 279 ? -13.397 9.096 14.665 1.00 96.75 279 VAL A C 1
ATOM 2117 O O . VAL A 1 279 ? -12.803 9.485 15.673 1.00 96.75 279 VAL A O 1
ATOM 2120 N N . ILE A 1 280 ? -12.828 9.006 13.468 1.00 95.25 280 ILE A N 1
ATOM 2121 C CA . ILE A 1 280 ? -11.519 9.545 13.110 1.00 95.25 280 ILE A CA 1
ATOM 2122 C C . ILE A 1 280 ? -11.767 10.943 12.539 1.00 95.25 280 ILE A C 1
ATOM 2124 O O . ILE A 1 280 ? -12.411 11.055 11.498 1.00 95.25 280 ILE A O 1
ATOM 2128 N N . ASP A 1 281 ? -11.291 11.978 13.224 1.00 89.69 281 ASP A N 1
ATOM 2129 C CA . ASP A 1 281 ? -11.429 13.401 12.883 1.00 89.69 281 ASP A CA 1
ATOM 2130 C C . ASP A 1 281 ? -10.058 14.105 12.843 1.00 89.69 281 ASP A C 1
ATOM 2132 O O . ASP A 1 281 ? -9.078 13.542 13.392 1.00 89.69 281 ASP A O 1
#